Protein AF-0000000076778251 (afdb_homodimer)

Secondary structure (DSSP, 8-state):
---HHHHHHHHH--SS---HHHHHHHHHHHHHHHHTSEEEEEE-SSSEEEEEEETTTTEEEEEEEE--TT--EEEEEEEE-GGGTTT--GGGGSS-EEEEGGGHHHHHHHHHHHHHHH-/---HHHHHHHHH--SS---HHHHHHHHHHHHHHHHTSEEEEEE-SSSEEEEEEETTTTEEEEEEEE--TT--EEEEEEEE-GGGTTT--GGGGSS-EEEEGGGHHHHHHHHHHHHHHH-

Foldseek 3Di:
DQDPVLLVVLVVDPDDPQDPVSVVSNVQVVVCVVLVWHWDWDQDPQGIKIWIARPPQRWTKMWDWHDDPVAIKTWIATDDRGNCVVVDDPVSPDGTDIDHPVCVVVVSVVVSVSVVVVD/DQDPVLLVVLVVDPDDPQDPVSVVSNVQVVVCVVLVWHWDWDQDPQGIKIWIARPPQRWTKMWDWHDDPVAIKTWIATDDRGNCVVVDDPVSPDGGDIDHPVCVVVVSVVVSVSVVVVD

InterPro domains:
  IPR056708 Domain of unknown function DUF7806 [PF25091] (23-116)

Nearest PDB structures (foldseek):
  5xna-assembly1_B  TM=7.930E-01  e=1.674E+00  Ramazzottius varieornatus
  3akn-assembly1_A  TM=7.343E-01  e=1.322E+00  Rattus norvegicus
  1icn-assembly1_A  TM=7.443E-01  e=3.023E+00  Rattus norvegicus
  6b7l-assembly1_A  TM=6.418E-01  e=2.532E+00  Aeromonas veronii Hm21
  1dc9-assembly1_A  TM=3.315E-01  e=1.044E+00  Rattus norvegicus

Organism: Aegilops tauschii subsp. strangulata (NCBI:txid200361)

Radius of gyration: 18.26 Å; Cα contacts (8 Å, |Δi|>4): 420; chains: 2; bounding box: 38×49×48 Å

Sequence (238 aa):
FCSRTAVEEVFAAQGSGTDENSRSCVYHMLLESLVGMKFSLKDETEGLSLSIHHEATGYDFSLTWLEQPDGGEWAYKYSSLGTLEEMALKWMKVQDIRFSMDMFPMFFERISSLIKRGRFCSRTAVEEVFAAQGSGTDENSRSCVYHMLLESLVGMKFSLKDETEGLSLSIHHEATGYDFSLTWLEQPDGGEWAYKYSSLGTLEEMALKWMKVQDIRFSMDMFPMFFERISSLIKRGR

Structure (mmCIF, N/CA/C/O backbone):
data_AF-0000000076778251-model_v1
#
loop_
_entity.id
_entity.type
_entity.pdbx_description
1 polymer 'DUF7806 domain-containing protein'
#
loop_
_atom_site.group_PDB
_atom_site.id
_atom_site.type_symbol
_atom_site.label_atom_id
_atom_site.label_alt_id
_atom_site.label_comp_id
_atom_site.label_asym_id
_atom_site.label_entity_id
_atom_site.label_seq_id
_atom_site.pdbx_PDB_ins_code
_atom_site.Cartn_x
_atom_site.Cartn_y
_atom_site.Cartn_z
_atom_site.occupancy
_atom_site.B_iso_or_equiv
_atom_site.auth_seq_id
_atom_site.auth_comp_id
_atom_site.auth_asym_id
_atom_site.auth_atom_id
_atom_site.pdbx_PDB_model_num
ATOM 1 N N . PHE A 1 1 ? 4.355 -4.641 16.906 1 60.94 1 PHE A N 1
ATOM 2 C CA . PHE A 1 1 ? 4.922 -4.277 15.609 1 60.94 1 PHE A CA 1
ATOM 3 C C . PHE A 1 1 ? 4.902 -5.469 14.664 1 60.94 1 PHE A C 1
ATOM 5 O O . PHE A 1 1 ? 5.082 -6.613 15.086 1 60.94 1 PHE A O 1
ATOM 12 N N . CYS A 1 2 ? 4.383 -5.152 13.469 1 85.38 2 CYS A N 1
ATOM 13 C CA . CYS A 1 2 ? 4.391 -6.211 12.469 1 85.38 2 CYS A CA 1
ATOM 14 C C . CYS A 1 2 ? 5.781 -6.391 11.875 1 85.38 2 CYS A C 1
ATOM 16 O O . CYS A 1 2 ? 6.371 -5.434 11.367 1 85.38 2 CYS A O 1
ATOM 18 N N . SER A 1 3 ? 6.406 -7.512 12.25 1 87.25 3 SER A N 1
ATOM 19 C CA . SER A 1 3 ? 7.711 -7.797 11.664 1 87.25 3 SER A CA 1
ATOM 20 C C . SER A 1 3 ? 7.582 -8.656 10.406 1 87.25 3 SER A C 1
ATOM 22 O O . SER A 1 3 ? 6.602 -9.383 10.25 1 87.25 3 SER A O 1
ATOM 24 N N . ARG A 1 4 ? 8.57 -8.562 9.602 1 87.19 4 ARG A N 1
ATOM 25 C CA . ARG A 1 4 ? 8.617 -9.359 8.383 1 87.19 4 ARG A CA 1
ATOM 26 C C . ARG A 1 4 ? 8.523 -10.844 8.695 1 87.19 4 ARG A C 1
ATOM 28 O O . ARG A 1 4 ? 7.77 -11.578 8.047 1 87.19 4 ARG A O 1
ATOM 35 N N . THR A 1 5 ? 9.281 -11.227 9.711 1 86.31 5 THR A N 1
ATOM 36 C CA . THR A 1 5 ? 9.289 -12.633 10.094 1 86.31 5 THR A CA 1
ATOM 37 C C . THR A 1 5 ? 7.902 -13.086 10.539 1 86.31 5 THR A C 1
ATOM 39 O O . THR A 1 5 ? 7.445 -14.164 10.156 1 86.31 5 THR A O 1
ATOM 42 N N . ALA A 1 6 ? 7.266 -12.289 11.266 1 84.12 6 ALA A N 1
ATOM 43 C CA . ALA A 1 6 ? 5.922 -12.617 11.75 1 84.12 6 ALA A CA 1
ATOM 44 C C . ALA A 1 6 ? 4.945 -12.758 10.586 1 84.12 6 ALA A C 1
ATOM 46 O O . ALA A 1 6 ? 4.098 -13.656 10.578 1 84.12 6 ALA A O 1
ATOM 47 N N . VAL A 1 7 ? 5.07 -11.93 9.633 1 87.94 7 VAL A N 1
ATOM 48 C CA . VAL A 1 7 ? 4.164 -11.945 8.492 1 87.94 7 VAL A CA 1
ATOM 49 C C . VAL A 1 7 ? 4.43 -13.18 7.633 1 87.94 7 VAL A C 1
ATOM 51 O O . VAL A 1 7 ? 3.494 -13.836 7.168 1 87.94 7 VAL A O 1
ATOM 54 N N . GLU A 1 8 ? 5.715 -13.5 7.48 1 86.94 8 GLU A N 1
ATOM 55 C CA . GLU A 1 8 ? 6.051 -14.719 6.738 1 86.94 8 GLU A CA 1
ATOM 56 C C . GLU A 1 8 ? 5.477 -15.953 7.422 1 86.94 8 GLU A C 1
ATOM 58 O O . GLU A 1 8 ? 5.008 -16.875 6.754 1 86.94 8 GLU A O 1
ATOM 63 N N . GLU A 1 9 ? 5.457 -15.867 8.711 1 84.12 9 GLU A N 1
ATOM 64 C CA . GLU A 1 9 ? 4.891 -16.969 9.477 1 84.12 9 GLU A CA 1
ATOM 65 C C . GLU A 1 9 ? 3.377 -17.062 9.289 1 84.12 9 GLU A C 1
ATOM 67 O O . GLU A 1 9 ? 2.809 -18.156 9.281 1 84.12 9 GLU A O 1
ATOM 72 N N . VAL A 1 10 ? 2.766 -15.891 9.188 1 84.75 10 VAL A N 1
ATOM 73 C CA . VAL A 1 10 ? 1.325 -15.867 8.961 1 84.75 10 VAL A CA 1
ATOM 74 C C . VAL A 1 10 ? 1.004 -16.531 7.625 1 84.75 10 VAL A C 1
ATOM 76 O O . VAL A 1 10 ? 0.063 -17.328 7.531 1 84.75 10 VAL A O 1
ATOM 79 N N . PHE A 1 11 ? 1.781 -16.25 6.656 1 85.88 11 PHE A N 1
ATOM 80 C CA . PHE A 1 11 ? 1.554 -16.828 5.332 1 85.88 11 PHE A CA 1
ATOM 81 C C . PHE A 1 11 ? 1.86 -18.312 5.328 1 85.88 11 PHE A C 1
ATOM 83 O O . PHE A 1 11 ? 1.239 -19.078 4.586 1 85.88 11 PHE A O 1
ATOM 90 N N . ALA A 1 12 ? 2.805 -18.703 6.109 1 77.56 12 ALA A N 1
ATOM 91 C CA . ALA A 1 12 ? 3.223 -20.094 6.16 1 77.56 12 ALA A CA 1
ATOM 92 C C . ALA A 1 12 ? 2.244 -20.938 6.98 1 77.56 12 ALA A C 1
ATOM 94 O O . ALA A 1 12 ? 2.207 -22.156 6.855 1 77.56 12 ALA A O 1
ATOM 95 N N . ALA A 1 13 ? 1.55 -20.188 7.828 1 75.38 13 ALA A N 1
ATOM 96 C CA . ALA A 1 13 ? 0.654 -20.922 8.719 1 75.38 13 ALA A CA 1
ATOM 97 C C . ALA A 1 13 ? -0.515 -21.531 7.945 1 75.38 13 ALA A C 1
ATOM 99 O O . ALA A 1 13 ? -1.123 -20.859 7.105 1 75.38 13 ALA A O 1
ATOM 100 N N . GLN A 1 14 ? -0.559 -22.844 7.805 1 63.56 14 GLN A N 1
ATOM 101 C CA . GLN A 1 14 ? -1.614 -23.594 7.137 1 63.56 14 GLN A CA 1
ATOM 102 C C . GLN A 1 14 ? -2.834 -23.75 8.039 1 63.56 14 GLN A C 1
ATOM 104 O O . GLN A 1 14 ? -2.703 -24.078 9.219 1 63.56 14 GLN A O 1
ATOM 109 N N . GLY A 1 15 ? -3.971 -23.516 7.461 1 58.22 15 GLY A N 1
ATOM 110 C CA . GLY A 1 15 ? -5.18 -24.016 8.102 1 58.22 15 GLY A CA 1
ATOM 111 C C . GLY A 1 15 ? -5.727 -23.047 9.148 1 58.22 15 GLY A C 1
ATOM 112 O O . GLY A 1 15 ? -6.809 -23.281 9.695 1 58.22 15 GLY A O 1
ATOM 113 N N . SER A 1 16 ? -4.918 -22.203 9.727 1 57.38 16 SER A N 1
ATOM 114 C CA . SER A 1 16 ? -5.531 -21.453 10.82 1 57.38 16 SER A CA 1
ATOM 115 C C . SER A 1 16 ? -6 -20.078 10.359 1 57.38 16 SER A C 1
ATOM 117 O O . SER A 1 16 ? -5.336 -19.438 9.547 1 57.38 16 SER A O 1
ATOM 119 N N . GLY A 1 17 ? -7.312 -20.047 9.914 1 63.47 17 GLY A N 1
ATOM 120 C CA . GLY A 1 17 ? -7.902 -18.734 9.648 1 63.47 17 GLY A CA 1
ATOM 121 C C . GLY A 1 17 ? -7.066 -17.594 10.164 1 63.47 17 GLY A C 1
ATOM 122 O O . GLY A 1 17 ? -6.406 -17.703 11.203 1 63.47 17 GLY A O 1
ATOM 123 N N . THR A 1 18 ? -6.691 -16.672 9.32 1 75.06 18 THR A N 1
ATOM 124 C CA . THR A 1 18 ? -5.922 -15.5 9.719 1 75.06 18 THR A CA 1
ATOM 125 C C . THR A 1 18 ? -6.742 -14.609 10.648 1 75.06 18 THR A C 1
ATOM 127 O O . THR A 1 18 ? -7.863 -14.219 10.312 1 75.06 18 THR A O 1
ATOM 130 N N . ASP A 1 19 ? -6.281 -14.547 11.852 1 82.81 19 ASP A N 1
ATOM 131 C CA . ASP A 1 19 ? -6.984 -13.641 12.766 1 82.81 19 ASP A CA 1
ATOM 132 C C . ASP A 1 19 ? -6.789 -12.188 12.352 1 82.81 19 ASP A C 1
ATOM 134 O O . ASP A 1 19 ? -5.992 -11.891 11.461 1 82.81 19 ASP A O 1
ATOM 138 N N . GLU A 1 20 ? -7.559 -11.383 12.922 1 83.19 20 GLU A N 1
ATOM 139 C CA . GLU A 1 20 ? -7.594 -9.977 12.547 1 83.19 20 GLU A CA 1
ATOM 140 C C . GLU A 1 20 ? -6.234 -9.312 12.75 1 83.19 20 GLU A C 1
ATOM 142 O O . GLU A 1 20 ? -5.844 -8.438 11.977 1 83.19 20 GLU A O 1
ATOM 147 N N . ASN A 1 21 ? -5.602 -9.75 13.828 1 85.5 21 ASN A N 1
ATOM 148 C CA . ASN A 1 21 ? -4.281 -9.188 14.094 1 85.5 21 ASN A CA 1
ATOM 149 C C . ASN A 1 21 ? -3.285 -9.555 13 1 85.5 21 ASN A C 1
ATOM 151 O O . ASN A 1 21 ? -2.514 -8.703 12.547 1 85.5 21 ASN A O 1
ATOM 155 N N . SER A 1 22 ? -3.375 -10.766 12.625 1 88.5 22 SER A N 1
ATOM 156 C CA . SER A 1 22 ? -2.486 -11.219 11.555 1 88.5 22 SER A CA 1
ATOM 157 C C . SER A 1 22 ? -2.797 -10.516 10.242 1 88.5 22 SER A C 1
ATOM 159 O O . SER A 1 22 ? -1.884 -10.109 9.516 1 88.5 22 SER A O 1
ATOM 161 N N . ARG A 1 23 ? -4.055 -10.359 9.992 1 89.12 23 ARG A N 1
ATOM 162 C CA . ARG A 1 23 ? -4.465 -9.648 8.789 1 89.12 23 ARG A CA 1
ATOM 163 C C . ARG A 1 23 ? -3.947 -8.219 8.789 1 89.12 23 ARG A C 1
ATOM 165 O O . ARG A 1 23 ? -3.408 -7.742 7.793 1 89.12 23 ARG A O 1
ATOM 172 N N . SER A 1 24 ? -4.098 -7.566 9.938 1 91.75 24 SER A N 1
ATOM 173 C CA . SER A 1 24 ? -3.611 -6.199 10.07 1 91.75 24 SER A CA 1
ATOM 174 C C . SER A 1 24 ? -2.111 -6.117 9.812 1 91.75 24 SER A C 1
ATOM 176 O O . SER A 1 24 ? -1.646 -5.219 9.109 1 91.75 24 SER A O 1
ATOM 178 N N . CYS A 1 25 ? -1.4 -7.078 10.266 1 92.94 25 CYS A N 1
ATOM 179 C CA . CYS A 1 25 ? 0.05 -7.105 10.117 1 92.94 25 CYS A CA 1
ATOM 180 C C . CYS A 1 25 ? 0.44 -7.316 8.656 1 92.94 25 CYS A C 1
ATOM 182 O O . CYS A 1 25 ? 1.385 -6.699 8.164 1 92.94 25 CYS A O 1
ATOM 184 N N . VAL A 1 26 ? -0.287 -8.164 8.031 1 93 26 VAL A N 1
ATOM 185 C CA . VAL A 1 26 ? 0.002 -8.445 6.633 1 93 26 VAL A CA 1
ATOM 186 C C . VAL A 1 26 ? -0.193 -7.184 5.797 1 93 26 VAL A C 1
ATOM 188 O O . VAL A 1 26 ? 0.712 -6.766 5.074 1 93 26 VAL A O 1
ATOM 191 N N . TYR A 1 27 ? -1.35 -6.59 5.945 1 94.81 27 TYR A N 1
ATOM 192 C CA . TYR A 1 27 ? -1.626 -5.391 5.16 1 94.81 27 TYR A CA 1
ATOM 193 C C . TYR A 1 27 ? -0.659 -4.27 5.52 1 94.81 27 TYR A C 1
ATOM 195 O O . TYR A 1 27 ? -0.234 -3.508 4.648 1 94.81 27 TYR A O 1
ATOM 203 N N . HIS A 1 28 ? -0.329 -4.152 6.77 1 95.75 28 HIS A N 1
ATOM 204 C CA . HIS A 1 28 ? 0.631 -3.156 7.234 1 95.75 28 HIS A CA 1
ATOM 205 C C . HIS A 1 28 ? 1.982 -3.334 6.551 1 95.75 28 HIS A C 1
ATOM 207 O O . HIS A 1 28 ? 2.537 -2.377 6.004 1 95.75 28 HIS A O 1
ATOM 213 N N . MET A 1 29 ? 2.434 -4.543 6.574 1 94.5 29 MET A N 1
ATOM 214 C CA . MET A 1 29 ? 3.746 -4.824 6 1 94.5 29 MET A CA 1
ATOM 215 C C . MET A 1 29 ? 3.744 -4.582 4.492 1 94.5 29 MET A C 1
ATOM 217 O O . MET A 1 29 ? 4.703 -4.035 3.945 1 94.5 29 MET A O 1
ATOM 221 N N . LEU A 1 30 ? 2.676 -5.039 3.814 1 95 30 LEU A N 1
ATOM 222 C CA . LEU A 1 30 ? 2.604 -4.844 2.371 1 95 30 LEU A CA 1
ATOM 223 C C . LEU A 1 30 ? 2.57 -3.357 2.025 1 95 30 LEU A C 1
ATOM 225 O O . LEU A 1 30 ? 3.24 -2.92 1.087 1 95 30 LEU A O 1
ATOM 229 N N . LEU A 1 31 ? 1.83 -2.582 2.785 1 96.5 31 LEU A N 1
ATOM 230 C CA . LEU A 1 31 ? 1.76 -1.136 2.613 1 96.5 31 LEU A CA 1
ATOM 231 C C . LEU A 1 31 ? 3.143 -0.505 2.738 1 96.5 31 LEU A C 1
ATOM 233 O O . LEU A 1 31 ? 3.562 0.257 1.866 1 96.5 31 LEU A O 1
ATOM 237 N N . GLU A 1 32 ? 3.889 -0.856 3.76 1 96 32 GLU A N 1
ATOM 238 C CA . GLU A 1 32 ? 5.219 -0.296 3.988 1 96 32 GLU A CA 1
ATOM 239 C C . GLU A 1 32 ? 6.191 -0.723 2.895 1 96 32 GLU A C 1
ATOM 241 O O . GLU A 1 32 ? 7.059 0.055 2.488 1 96 32 GLU A O 1
ATOM 246 N N . SER A 1 33 ? 6.02 -1.933 2.449 1 94.38 33 SER A N 1
ATOM 247 C CA . SER A 1 33 ? 6.879 -2.43 1.379 1 94.38 33 SER A CA 1
ATOM 248 C C . SER A 1 33 ? 6.66 -1.65 0.087 1 94.38 33 SER A C 1
ATOM 250 O O . SER A 1 33 ? 7.613 -1.349 -0.632 1 94.38 33 SER A O 1
ATOM 252 N N . LEU A 1 34 ? 5.469 -1.318 -0.194 1 94.69 34 LEU A N 1
ATOM 253 C CA . LEU A 1 34 ? 5.117 -0.642 -1.437 1 94.69 34 LEU A CA 1
ATOM 254 C C . LEU A 1 34 ? 5.547 0.821 -1.401 1 94.69 34 LEU A C 1
ATOM 256 O O . LEU A 1 34 ? 6.086 1.338 -2.383 1 94.69 34 LEU A O 1
ATOM 260 N N . VAL A 1 35 ? 5.336 1.479 -0.295 1 94.44 35 VAL A N 1
ATOM 261 C CA . VAL A 1 35 ? 5.59 2.912 -0.204 1 94.44 35 VAL A CA 1
ATOM 262 C C . VAL A 1 35 ? 7.055 3.152 0.152 1 94.44 35 VAL A C 1
ATOM 264 O O . VAL A 1 35 ? 7.621 4.199 -0.183 1 94.44 35 VAL A O 1
ATOM 267 N N . GLY A 1 36 ? 7.625 2.215 0.829 1 94.12 36 GLY A N 1
ATOM 268 C CA . GLY A 1 36 ? 9.016 2.352 1.237 1 94.12 36 GLY A CA 1
ATOM 269 C C . GLY A 1 36 ? 9.188 3.217 2.471 1 94.12 36 GLY A C 1
ATOM 270 O O . GLY A 1 36 ? 10.242 3.83 2.66 1 94.12 36 GLY A O 1
ATOM 271 N N . MET A 1 37 ? 8.141 3.369 3.213 1 96.12 37 MET A N 1
ATOM 272 C CA . MET A 1 37 ? 8.172 4.16 4.441 1 96.12 37 MET A CA 1
ATOM 273 C C . MET A 1 37 ? 7.484 3.42 5.582 1 96.12 37 MET A C 1
ATOM 275 O O . MET A 1 37 ? 6.668 2.529 5.348 1 96.12 37 MET A O 1
ATOM 279 N N . LYS A 1 38 ? 7.809 3.816 6.738 1 96.38 38 LYS A N 1
ATOM 280 C CA . LYS A 1 38 ? 7.18 3.246 7.926 1 96.38 38 LYS A CA 1
ATOM 281 C C . LYS A 1 38 ? 5.891 3.979 8.273 1 96.38 38 LYS A C 1
ATOM 283 O O . LYS A 1 38 ? 5.828 5.207 8.203 1 96.38 38 LYS A O 1
ATOM 288 N N . PHE A 1 39 ? 4.859 3.182 8.633 1 96.12 39 PHE A N 1
ATOM 289 C CA . PHE A 1 39 ? 3.551 3.711 9 1 96.12 39 PHE A CA 1
ATOM 290 C C . PHE A 1 39 ? 3.203 3.342 10.438 1 96.12 39 PHE A C 1
ATOM 292 O O . PHE A 1 39 ? 3.48 2.227 10.883 1 96.12 39 PHE A O 1
ATOM 299 N N . SER A 1 40 ? 2.582 4.238 11.102 1 93.75 40 SER A N 1
ATOM 300 C CA . SER A 1 40 ? 2.016 3.953 12.414 1 93.75 40 SER A CA 1
ATOM 301 C C . SER A 1 40 ? 0.73 4.738 12.648 1 93.75 40 SER A C 1
ATOM 303 O O . SER A 1 40 ? 0.632 5.906 12.266 1 93.75 40 SER A O 1
ATOM 305 N N . LEU A 1 41 ? -0.23 4.031 13.164 1 92.19 41 LEU A N 1
ATOM 306 C CA . LEU A 1 41 ? -1.46 4.703 13.562 1 92.19 41 LEU A CA 1
ATOM 307 C C . LEU A 1 41 ? -1.331 5.27 14.977 1 92.19 41 LEU A C 1
ATOM 309 O O . LEU A 1 41 ? -0.894 4.566 15.891 1 92.19 41 LEU A O 1
ATOM 313 N N . LYS A 1 42 ? -1.659 6.461 15.109 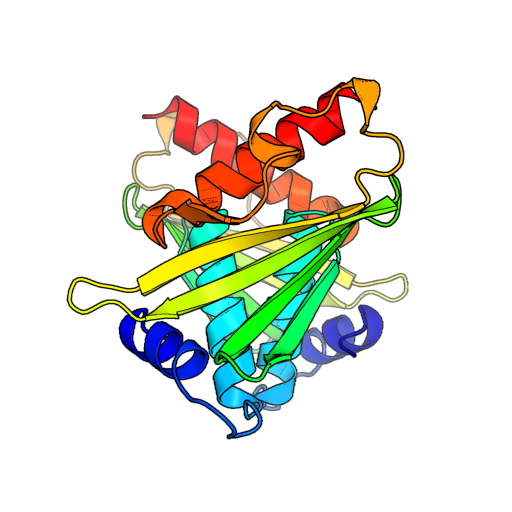1 88.12 42 LYS A N 1
ATOM 314 C CA . LYS A 1 42 ? -1.578 7.125 16.406 1 88.12 42 LYS A CA 1
ATOM 315 C C . LYS A 1 42 ? -2.926 7.723 16.812 1 88.12 42 LYS A C 1
ATOM 317 O O . LYS A 1 42 ? -3.611 8.328 15.984 1 88.12 42 LYS A O 1
ATOM 322 N N . ASP A 1 43 ? -3.178 7.441 18.062 1 79.25 43 ASP A N 1
ATOM 323 C CA . ASP A 1 43 ? -4.371 8.086 18.609 1 79.25 43 ASP A CA 1
ATOM 324 C C . ASP A 1 43 ? -4.07 9.508 19.062 1 79.25 43 ASP A C 1
ATOM 326 O O . ASP A 1 43 ? -3.279 9.719 19.984 1 79.25 43 ASP A O 1
ATOM 330 N N . GLU A 1 44 ? -4.66 10.438 18.344 1 75.5 44 GLU A N 1
ATOM 331 C CA . GLU A 1 44 ? -4.461 11.836 18.719 1 75.5 44 GLU A CA 1
ATOM 332 C C . GLU A 1 44 ? -5.762 12.461 19.219 1 75.5 44 GLU A C 1
ATOM 334 O O . GLU A 1 44 ? -6.816 11.828 19.188 1 75.5 44 GLU A O 1
ATOM 339 N N . THR A 1 45 ? -5.582 13.609 19.766 1 68.12 45 THR A N 1
ATOM 340 C CA . THR A 1 45 ? -6.734 14.328 20.297 1 68.12 45 THR A CA 1
ATOM 341 C C . THR A 1 45 ? -7.77 14.578 19.203 1 68.12 45 THR A C 1
ATOM 343 O O . THR A 1 45 ? -8.969 14.461 19.438 1 68.12 45 THR A O 1
ATOM 346 N N . GLU A 1 46 ? -7.312 14.914 18.031 1 67.69 46 GLU A N 1
ATOM 347 C CA . GLU A 1 46 ? -8.188 15.281 16.922 1 67.69 46 GLU A CA 1
ATOM 348 C C . GLU A 1 46 ? -8.719 14.047 16.203 1 67.69 46 GLU A C 1
ATOM 350 O O . GLU A 1 46 ? -9.688 14.141 15.445 1 67.69 46 GLU A O 1
ATOM 355 N N . GLY A 1 47 ? -8.188 12.93 16.547 1 73.88 47 GLY A N 1
ATOM 356 C CA . GLY A 1 47 ? -8.562 11.695 15.875 1 73.88 47 GLY A CA 1
ATOM 357 C C . GLY A 1 47 ? -7.383 10.805 15.555 1 73.88 47 GLY A C 1
ATOM 358 O O . GLY A 1 47 ? -6.293 10.984 16.109 1 73.88 47 GLY A O 1
ATOM 359 N N . LEU A 1 48 ? -7.66 9.812 14.812 1 81.62 48 LEU A N 1
ATOM 360 C CA . LEU A 1 48 ? -6.621 8.867 14.406 1 81.62 48 LEU A CA 1
ATOM 361 C C . LEU A 1 48 ? -5.742 9.469 13.32 1 81.62 48 LEU A C 1
ATOM 363 O O . LEU A 1 48 ? -6.246 10.102 12.383 1 81.62 48 LEU A O 1
ATOM 367 N N . SER A 1 49 ? -4.531 9.43 13.562 1 91 49 SER A N 1
ATOM 368 C CA . SER A 1 49 ? -3.566 9.969 12.609 1 91 49 SER A CA 1
ATOM 369 C C . SER A 1 49 ? -2.58 8.906 12.156 1 91 49 SER A C 1
ATOM 371 O O . SER A 1 49 ? -2.402 7.887 12.828 1 91 49 SER A O 1
ATOM 373 N N . LEU A 1 50 ? -2.055 9.164 11 1 95.19 50 LEU A N 1
ATOM 374 C CA . LEU A 1 50 ? -0.962 8.352 10.484 1 95.19 50 LEU A CA 1
ATOM 375 C C . LEU A 1 50 ? 0.38 9.047 10.688 1 95.19 50 LEU A C 1
ATOM 377 O O . LEU A 1 50 ? 0.545 10.211 10.312 1 95.19 50 LEU A O 1
ATOM 381 N N . SER A 1 51 ? 1.271 8.414 11.336 1 96.19 51 SER A N 1
ATOM 382 C CA . SER A 1 51 ? 2.666 8.836 11.406 1 96.19 51 SER A CA 1
ATOM 383 C C . SER A 1 51 ? 3.52 8.102 10.383 1 96.19 51 SER A C 1
ATOM 385 O O . SER A 1 51 ? 3.549 6.867 10.367 1 96.19 51 SER A O 1
ATOM 387 N N . ILE A 1 52 ? 4.191 8.812 9.531 1 97.5 52 ILE A N 1
ATOM 388 C CA . ILE A 1 52 ? 4.93 8.211 8.422 1 97.5 52 ILE A CA 1
ATOM 389 C C . ILE A 1 52 ? 6.383 8.688 8.461 1 97.5 52 ILE A C 1
ATOM 391 O O . ILE A 1 52 ? 6.652 9.867 8.672 1 97.5 52 ILE A O 1
ATOM 395 N N . HIS A 1 53 ? 7.289 7.684 8.281 1 98.06 53 HIS A N 1
ATOM 396 C CA . HIS A 1 53 ? 8.711 7.973 8.398 1 98.06 53 HIS A CA 1
ATOM 397 C C . HIS A 1 53 ? 9.516 7.277 7.305 1 98.06 53 HIS A C 1
ATOM 399 O O . HIS A 1 53 ? 9.336 6.082 7.066 1 98.06 53 HIS A O 1
ATOM 405 N N . HIS A 1 54 ? 10.242 8.031 6.656 1 97.62 54 HIS A N 1
ATOM 406 C CA . HIS A 1 54 ? 11.211 7.469 5.719 1 97.62 54 HIS A CA 1
ATOM 407 C C . HIS A 1 54 ? 12.602 7.391 6.344 1 97.62 54 HIS A C 1
ATOM 409 O O . HIS A 1 54 ? 13.336 8.383 6.363 1 97.62 54 HIS A O 1
ATOM 415 N N . GLU A 1 55 ? 13.062 6.25 6.645 1 96.5 55 GLU A N 1
ATOM 416 C CA . GLU A 1 55 ? 14.266 6.039 7.445 1 96.5 55 GLU A CA 1
ATOM 417 C C . GLU A 1 55 ? 15.508 6.543 6.715 1 96.5 55 GLU A C 1
ATOM 419 O O . GLU A 1 55 ? 16.391 7.164 7.32 1 96.5 55 GLU A O 1
ATOM 424 N N . ALA A 1 56 ? 15.633 6.371 5.418 1 95.06 56 ALA A N 1
ATOM 425 C CA . ALA A 1 56 ? 16.859 6.66 4.664 1 95.06 56 ALA A CA 1
ATOM 426 C C . ALA A 1 56 ? 17.109 8.164 4.594 1 95.06 56 ALA A C 1
ATOM 428 O O . ALA A 1 56 ? 18.25 8.609 4.695 1 95.06 56 ALA A O 1
ATOM 429 N N . THR A 1 57 ? 16.125 8.961 4.5 1 96.12 57 THR A N 1
ATOM 430 C 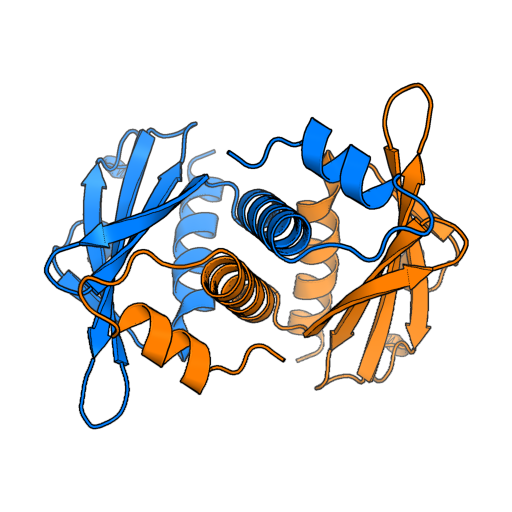CA . THR A 1 57 ? 16.312 10.391 4.32 1 96.12 57 THR A CA 1
ATOM 431 C C . THR A 1 57 ? 16.047 11.141 5.625 1 96.12 57 THR A C 1
ATOM 433 O O . THR A 1 57 ? 16.453 12.297 5.773 1 96.12 57 THR A O 1
ATOM 436 N N . GLY A 1 58 ? 15.328 10.477 6.508 1 97.25 58 GLY A N 1
ATOM 437 C CA . GLY A 1 58 ? 14.93 11.156 7.73 1 97.25 58 GLY A CA 1
ATOM 438 C C . GLY A 1 58 ? 13.641 11.945 7.582 1 97.25 58 GLY A C 1
ATOM 439 O O . GLY A 1 58 ? 13.219 12.641 8.508 1 97.25 58 GLY A O 1
ATOM 440 N N . TYR A 1 59 ? 13.008 11.914 6.41 1 97.31 59 TYR A N 1
ATOM 441 C CA . TYR A 1 59 ? 11.719 12.57 6.18 1 97.31 59 TYR A CA 1
ATOM 442 C C . TYR A 1 59 ? 10.648 12.008 7.102 1 97.31 59 TYR A C 1
ATOM 444 O O . TYR A 1 59 ? 10.492 10.789 7.207 1 97.31 59 TYR A O 1
ATOM 452 N N . ASP A 1 60 ? 9.922 12.898 7.77 1 98 60 ASP A N 1
ATOM 453 C CA . ASP A 1 60 ? 8.961 12.539 8.805 1 98 60 ASP A CA 1
ATOM 454 C C . ASP A 1 60 ? 7.738 13.453 8.75 1 98 60 ASP A C 1
ATOM 456 O O . ASP A 1 60 ? 7.871 14.68 8.797 1 98 60 ASP A O 1
ATOM 460 N N . PHE A 1 61 ? 6.547 12.859 8.727 1 96.62 61 PHE A N 1
ATOM 461 C CA . PHE A 1 61 ? 5.336 13.664 8.68 1 96.62 61 PHE A CA 1
ATOM 462 C C . PHE A 1 61 ? 4.133 12.875 9.18 1 96.62 61 PHE A C 1
ATOM 464 O O . PHE A 1 61 ? 4.23 11.672 9.422 1 96.62 61 PHE A O 1
ATOM 471 N N . SER A 1 62 ? 3.039 13.586 9.367 1 95.44 62 SER A N 1
ATOM 472 C CA . SER A 1 62 ? 1.788 12.977 9.805 1 95.44 62 SER A CA 1
ATOM 473 C C . SER A 1 62 ? 0.63 13.375 8.898 1 95.44 62 SER A C 1
ATOM 475 O O . SER A 1 62 ? 0.667 14.438 8.266 1 95.44 62 SER A O 1
ATOM 477 N N . LEU A 1 63 ? -0.269 12.492 8.773 1 94.81 63 LEU A N 1
ATOM 478 C CA . LEU A 1 63 ? -1.558 12.742 8.141 1 94.81 63 LEU A CA 1
ATOM 479 C C . LEU A 1 63 ? -2.701 12.531 9.125 1 94.81 63 LEU A C 1
ATOM 481 O O . LEU A 1 63 ? -2.877 11.43 9.656 1 94.81 63 LEU A O 1
ATOM 485 N N . THR A 1 64 ? -3.426 13.547 9.359 1 92 64 THR A N 1
ATOM 486 C CA . THR A 1 64 ? -4.57 13.484 10.266 1 92 64 THR A CA 1
ATOM 487 C C . THR A 1 64 ? -5.879 13.625 9.484 1 92 64 THR A C 1
ATOM 489 O O . THR A 1 64 ? -5.984 14.453 8.578 1 92 64 THR A O 1
ATOM 492 N N . TRP A 1 65 ? -6.805 12.719 9.875 1 89.88 65 TRP A N 1
ATOM 493 C CA . TRP A 1 65 ? -8.094 12.773 9.188 1 89.88 65 TRP A CA 1
ATOM 494 C C . TRP A 1 65 ? -9.016 13.789 9.836 1 89.88 65 TRP A C 1
ATOM 496 O O . TRP A 1 65 ? -9.297 13.711 11.039 1 89.88 65 TRP A O 1
ATOM 506 N N . LEU A 1 66 ? -9.367 14.742 9.055 1 88.81 66 LEU A N 1
ATOM 507 C CA . LEU A 1 66 ? -10.312 15.758 9.516 1 88.81 66 LEU A CA 1
ATOM 508 C C . LEU A 1 66 ? -11.711 15.5 8.953 1 88.81 66 LEU A C 1
ATOM 510 O O . LEU A 1 66 ? -11.914 15.57 7.738 1 88.81 66 LEU A O 1
ATOM 514 N N . GLU A 1 67 ? -12.562 15.211 9.836 1 83.44 67 GLU A N 1
ATOM 515 C CA . GLU A 1 67 ? -13.938 14.961 9.406 1 83.44 67 GLU A CA 1
ATOM 516 C C . GLU A 1 67 ? -14.633 16.25 8.992 1 83.44 67 GLU A C 1
ATOM 518 O O . GLU A 1 67 ? -14.523 17.266 9.688 1 83.44 67 GLU A O 1
ATOM 523 N N . GLN A 1 68 ? -15.141 16.203 7.781 1 80.06 68 GLN A N 1
ATOM 524 C CA . GLN A 1 68 ? -15.961 17.312 7.293 1 80.06 68 GLN A CA 1
ATOM 525 C C . GLN A 1 68 ? -17.344 16.828 6.855 1 80.06 68 GLN A C 1
ATOM 527 O O . GLN A 1 68 ? -17.531 15.633 6.613 1 80.06 68 GLN A O 1
ATOM 532 N N . PRO A 1 69 ? -18.328 17.719 6.891 1 76.88 69 PRO A N 1
ATOM 533 C CA . PRO A 1 69 ? -19.688 17.328 6.473 1 76.88 69 PRO A CA 1
ATOM 534 C C . PRO A 1 69 ? -19.703 16.656 5.105 1 76.88 69 PRO A C 1
ATOM 536 O O . PRO A 1 69 ? -20.469 15.703 4.891 1 76.88 69 PRO A O 1
ATOM 539 N N . ASP A 1 70 ? -18.938 17.047 4.121 1 74.12 70 ASP A N 1
ATOM 540 C CA . ASP A 1 70 ? -18.953 16.531 2.758 1 74.12 70 ASP A CA 1
ATOM 541 C C . ASP A 1 70 ? -17.906 15.422 2.582 1 74.12 70 ASP A C 1
ATOM 543 O O . ASP A 1 70 ? -17.609 15.031 1.455 1 74.12 70 ASP A O 1
ATOM 547 N N . GLY A 1 71 ? -17.453 15.039 3.547 1 76.75 71 GLY A N 1
ATOM 548 C CA . GLY A 1 71 ? -16.406 14.031 3.484 1 76.75 71 GLY A CA 1
ATOM 549 C C . GLY A 1 71 ? -15.148 14.438 4.227 1 76.75 71 GLY A C 1
ATOM 550 O O . GLY A 1 71 ? -14.992 15.602 4.605 1 76.75 71 GLY A O 1
ATOM 551 N N . GLY A 1 72 ? -14.289 13.57 4.562 1 86.25 72 GLY A N 1
ATOM 552 C CA . GLY A 1 72 ? -13.102 13.875 5.332 1 86.25 72 GLY A CA 1
ATOM 553 C C . GLY A 1 72 ? -11.891 14.172 4.469 1 86.25 72 GLY A C 1
ATOM 554 O O . GLY A 1 72 ? -11.938 14.023 3.246 1 86.25 72 GLY A O 1
ATOM 555 N N . GLU A 1 73 ? -11.016 14.914 5.031 1 91.69 73 GLU A N 1
ATOM 556 C CA . GLU A 1 73 ? -9.758 15.258 4.375 1 91.69 73 GLU A CA 1
ATOM 557 C C . GLU A 1 73 ? -8.562 14.898 5.25 1 91.69 73 GLU A C 1
ATOM 559 O O . GLU A 1 73 ? -8.664 14.891 6.48 1 91.69 73 GLU A O 1
ATOM 564 N N . TRP A 1 74 ? -7.5 14.625 4.523 1 92.69 74 TRP A N 1
ATOM 565 C CA . TRP A 1 74 ? -6.215 14.477 5.195 1 92.69 74 TRP A CA 1
ATOM 566 C C . TRP A 1 74 ? -5.566 15.828 5.441 1 92.69 74 TRP A C 1
ATOM 568 O O . TRP A 1 74 ? -5.566 16.703 4.562 1 92.69 74 TRP A O 1
ATOM 578 N N . ALA A 1 75 ? -5.129 15.992 6.633 1 93.94 75 ALA A N 1
ATOM 579 C CA . ALA A 1 75 ? -4.277 17.141 6.941 1 93.94 75 ALA A CA 1
ATOM 580 C C . ALA A 1 75 ? -2.824 16.719 7.113 1 93.94 75 ALA A C 1
ATOM 582 O O . ALA A 1 75 ? -2.521 15.828 7.922 1 93.94 75 ALA A O 1
ATOM 583 N N . TYR A 1 76 ? -2.008 17.391 6.379 1 95.81 76 TYR A N 1
ATOM 584 C CA . TYR A 1 76 ? -0.586 17.062 6.348 1 95.81 76 TYR A CA 1
ATOM 585 C C . TYR A 1 76 ? 0.21 18.016 7.227 1 95.81 76 TYR A C 1
ATOM 587 O O . TYR A 1 76 ? 0.006 19.234 7.18 1 95.81 76 TYR A O 1
ATOM 595 N N . LYS A 1 77 ? 1.116 17.406 8.008 1 94.62 77 LYS A N 1
ATOM 596 C CA . LYS A 1 77 ? 2.074 18.172 8.812 1 94.62 77 LYS A CA 1
ATOM 597 C C . LYS A 1 77 ? 3.439 17.484 8.828 1 94.62 77 LYS A C 1
ATOM 599 O O . LYS A 1 77 ? 3.557 16.328 9.242 1 94.62 77 LYS A O 1
ATOM 604 N N . TYR A 1 78 ? 4.48 18.156 8.367 1 96.31 78 TYR A N 1
ATOM 605 C CA . TYR A 1 78 ? 5.801 17.531 8.391 1 96.31 78 TYR A CA 1
ATOM 606 C C . TYR A 1 78 ? 6.543 17.906 9.68 1 96.31 78 TYR A C 1
ATOM 608 O O . TYR A 1 78 ? 6.344 18.984 10.234 1 96.31 78 TYR A O 1
ATOM 616 N N . SER A 1 79 ? 7.309 17.047 10.164 1 95.94 79 SER A N 1
ATOM 617 C CA . SER A 1 79 ? 8.164 17.297 11.32 1 95.94 79 SER A CA 1
ATOM 618 C C . SER A 1 79 ? 9.617 17.484 10.906 1 95.94 79 SER A C 1
ATOM 620 O O . SER A 1 79 ? 10.367 18.219 11.555 1 95.94 79 SER A O 1
ATOM 622 N N . SER A 1 80 ? 10.055 16.734 9.859 1 97 80 SER A N 1
ATOM 623 C CA . SER A 1 80 ? 11.414 16.844 9.352 1 97 80 SER A CA 1
ATOM 624 C C . SER A 1 80 ? 11.477 16.5 7.867 1 97 80 SER A C 1
ATOM 626 O O . SER A 1 80 ? 10.82 15.555 7.414 1 97 80 SER A O 1
ATOM 628 N N . LEU A 1 81 ? 12.266 17.188 7.172 1 96.44 81 LEU A N 1
ATOM 629 C CA . LEU A 1 81 ? 12.5 16.875 5.766 1 96.44 81 LEU A CA 1
ATOM 630 C C . LEU A 1 81 ? 13.781 16.078 5.594 1 96.44 81 LEU A C 1
ATOM 632 O O . LEU A 1 81 ? 14.023 15.5 4.531 1 96.44 81 LEU A O 1
ATOM 636 N N . GLY A 1 82 ? 14.5 16.031 6.617 1 95.88 82 GLY A N 1
ATOM 637 C CA . GLY A 1 82 ? 15.766 15.312 6.555 1 95.88 82 GLY A CA 1
ATOM 638 C C . GLY A 1 82 ? 16.672 15.789 5.434 1 95.88 82 GLY A C 1
ATOM 639 O O . GLY A 1 82 ? 16.922 16.984 5.297 1 95.88 82 GLY A O 1
ATOM 640 N N . THR A 1 83 ? 17.141 14.82 4.68 1 95.31 83 THR A N 1
ATOM 641 C CA . THR A 1 83 ? 18.062 15.133 3.594 1 95.31 83 THR A CA 1
ATOM 642 C C . THR A 1 83 ? 17.312 15.633 2.367 1 95.31 83 THR A C 1
ATOM 644 O O . THR A 1 83 ? 17.922 16.047 1.378 1 95.31 83 THR A O 1
ATOM 647 N N . LEU A 1 84 ? 15.992 15.734 2.414 1 95.06 84 LEU A N 1
ATOM 648 C CA . LEU A 1 84 ? 15.203 16.203 1.277 1 95.06 84 LEU A CA 1
ATOM 649 C C . LEU A 1 84 ? 15.023 17.703 1.322 1 95.06 84 LEU A C 1
ATOM 651 O O . LEU A 1 84 ? 14.398 18.297 0.428 1 95.06 84 LEU A O 1
ATOM 655 N N . GLU A 1 85 ? 15.57 18.312 2.264 1 94.12 85 GLU A N 1
ATOM 656 C CA . GLU A 1 85 ? 15.32 19.734 2.535 1 94.12 85 GLU A CA 1
ATOM 657 C C . GLU A 1 85 ? 15.578 20.578 1.298 1 94.12 85 GLU A C 1
ATOM 659 O O . GLU A 1 85 ? 14.773 21.453 0.957 1 94.12 85 GLU A O 1
ATOM 664 N N . GLU A 1 86 ? 16.562 20.312 0.584 1 92.69 86 GLU A N 1
ATOM 665 C CA . GLU A 1 86 ? 16.969 21.156 -0.541 1 92.69 86 GLU A CA 1
ATOM 666 C C . GLU A 1 86 ? 16.125 20.859 -1.778 1 92.69 86 GLU A C 1
ATOM 668 O O . GLU A 1 86 ? 15.898 21.75 -2.607 1 92.69 86 GLU A O 1
ATOM 673 N N . MET A 1 87 ? 15.648 19.609 -1.854 1 92.12 87 MET A N 1
ATOM 674 C CA . MET A 1 87 ? 14.93 19.234 -3.064 1 92.12 87 MET A CA 1
ATOM 675 C C . MET A 1 87 ? 13.43 19.141 -2.805 1 92.12 87 MET A C 1
ATOM 677 O O . MET A 1 87 ? 12.664 18.766 -3.697 1 92.12 87 MET A O 1
ATOM 681 N N . ALA A 1 88 ? 13.078 19.422 -1.632 1 92.62 88 ALA A N 1
ATOM 682 C CA . ALA A 1 88 ? 11.68 19.25 -1.249 1 92.62 88 ALA A CA 1
ATOM 683 C C . ALA A 1 88 ? 10.766 20.141 -2.082 1 92.62 88 ALA A C 1
ATOM 685 O O . ALA A 1 88 ? 11.125 21.281 -2.395 1 92.62 88 ALA A O 1
ATOM 686 N N . LEU A 1 89 ? 9.609 19.656 -2.416 1 90.56 89 LEU A N 1
ATOM 687 C CA . LEU A 1 89 ? 8.578 20.438 -3.07 1 90.56 89 LEU A CA 1
ATOM 688 C C . LEU A 1 89 ? 7.992 21.469 -2.111 1 90.56 89 LEU A C 1
ATOM 690 O O . LEU A 1 89 ? 7.988 21.266 -0.896 1 90.56 89 LEU A O 1
ATOM 694 N N . LYS A 1 90 ? 7.488 22.609 -2.611 1 90.75 90 LYS A N 1
ATOM 695 C CA . LYS A 1 90 ? 6.988 23.719 -1.804 1 90.75 90 LYS A CA 1
ATOM 696 C C . LYS A 1 90 ? 5.93 23.234 -0.811 1 90.75 90 LYS A C 1
ATOM 698 O O . LYS A 1 90 ? 5.961 23.609 0.364 1 90.75 90 LYS A O 1
ATOM 703 N N . TRP A 1 91 ? 5.066 22.359 -1.281 1 91.62 91 TRP A N 1
ATOM 704 C CA . TRP A 1 91 ? 3.955 21.953 -0.431 1 91.62 91 TRP A CA 1
ATOM 705 C C . TRP A 1 91 ? 4.445 21.109 0.739 1 91.62 91 TRP A C 1
ATOM 707 O O . TRP A 1 91 ? 3.781 21.031 1.775 1 91.62 91 TRP A O 1
ATOM 717 N N . MET A 1 92 ? 5.539 20.438 0.583 1 93.88 92 MET A N 1
ATOM 718 C CA . MET A 1 92 ? 6.078 19.578 1.634 1 93.88 92 MET A CA 1
ATOM 719 C C . MET A 1 92 ? 6.562 20.406 2.818 1 93.88 92 MET A C 1
ATOM 721 O O . MET A 1 92 ? 6.777 19.875 3.908 1 93.88 92 MET A O 1
ATOM 725 N N . LYS A 1 93 ? 6.762 21.688 2.562 1 94.19 93 LYS A N 1
ATOM 726 C CA . LYS A 1 93 ? 7.285 22.578 3.586 1 94.19 93 LYS A CA 1
ATOM 727 C C . LYS A 1 93 ? 6.16 23.391 4.238 1 94.19 93 LYS A C 1
ATOM 729 O O . LYS A 1 93 ? 6.402 24.188 5.145 1 94.19 93 LYS A O 1
ATOM 734 N N . VAL A 1 94 ? 5.082 23.266 3.658 1 88 94 VAL A N 1
ATOM 735 C CA . VAL A 1 94 ? 3.936 23.969 4.219 1 88 94 VAL A CA 1
ATOM 736 C C . VAL A 1 94 ? 3.275 23.109 5.293 1 88 94 VAL A C 1
ATOM 738 O O . VAL A 1 94 ? 3.326 21.891 5.234 1 88 94 VAL A O 1
ATOM 741 N N . GLN A 1 95 ? 2.771 23.922 6.234 1 83.31 95 GLN A N 1
ATOM 742 C CA . GLN A 1 95 ? 2.021 23.266 7.297 1 83.31 95 GLN A CA 1
ATOM 743 C C . GLN A 1 95 ? 0.529 23.234 6.98 1 83.31 95 GLN A C 1
ATOM 745 O O . GLN A 1 95 ? -0.012 24.188 6.418 1 83.31 95 GLN A O 1
ATOM 750 N N . ASP A 1 96 ? -0.161 22.047 7.09 1 83.25 96 ASP A N 1
ATOM 751 C CA . ASP A 1 96 ? -1.609 21.859 7.066 1 83.25 96 ASP A CA 1
ATOM 752 C C . ASP A 1 96 ? -2.135 21.812 5.633 1 83.25 96 ASP A C 1
ATOM 754 O O . ASP A 1 96 ? -3.133 22.469 5.312 1 83.25 96 ASP A O 1
ATOM 758 N N . ILE A 1 97 ? -1.352 21.281 4.754 1 92.25 97 ILE A N 1
ATOM 759 C CA . ILE A 1 97 ? -1.943 20.938 3.467 1 92.25 97 ILE A CA 1
ATOM 760 C C . ILE A 1 97 ? -3.047 19.906 3.67 1 92.25 97 ILE A C 1
ATOM 762 O O . ILE A 1 97 ? -2.898 18.984 4.477 1 92.25 97 ILE A O 1
ATOM 766 N N . ARG A 1 98 ? -4.113 20.188 2.945 1 93.94 98 ARG A N 1
ATOM 767 C CA . ARG A 1 98 ? -5.246 19.281 3.051 1 93.94 98 ARG A CA 1
ATOM 768 C C . ARG A 1 98 ? -5.582 18.672 1.693 1 93.94 98 ARG A C 1
ATOM 770 O O . ARG A 1 98 ? -5.441 19.328 0.66 1 93.94 98 ARG A O 1
ATOM 777 N N . PHE A 1 99 ? -5.941 17.453 1.676 1 93.75 99 PHE A N 1
ATOM 778 C CA . PHE A 1 99 ? -6.332 16.797 0.433 1 93.75 99 PHE A CA 1
ATOM 779 C C . PHE A 1 99 ? -7.301 15.656 0.706 1 93.75 99 PHE A C 1
ATOM 781 O O . PHE A 1 99 ? -7.371 15.148 1.827 1 93.75 99 PHE A O 1
ATOM 788 N N . SER A 1 100 ? -8.117 15.266 -0.181 1 92.62 100 SER A N 1
ATOM 789 C CA . SER A 1 100 ? -9.164 14.258 -0.02 1 92.62 100 SER A CA 1
ATOM 790 C C . SER A 1 100 ? -8.57 12.852 0.014 1 92.62 100 SER A C 1
ATOM 792 O O . SER A 1 100 ? -7.402 12.656 -0.316 1 92.62 100 SER A O 1
ATOM 794 N N . MET A 1 101 ? -9.406 11.938 0.337 1 90.25 101 MET A N 1
ATOM 795 C CA . MET A 1 101 ? -9.023 10.531 0.348 1 90.25 101 MET A CA 1
ATOM 796 C C . MET A 1 101 ? -8.672 10.055 -1.057 1 90.25 101 MET A C 1
ATOM 798 O O . MET A 1 101 ? -7.77 9.227 -1.229 1 90.25 101 MET A O 1
ATOM 802 N N . ASP A 1 102 ? -9.289 10.656 -2.047 1 92.31 102 ASP A N 1
ATOM 803 C CA . ASP A 1 102 ? -9.078 10.234 -3.43 1 92.31 102 ASP A CA 1
ATOM 804 C C . ASP A 1 102 ? -7.688 10.633 -3.918 1 92.31 102 ASP A C 1
ATOM 806 O O . ASP A 1 102 ? -7.18 10.062 -4.887 1 92.31 102 ASP A O 1
ATOM 810 N N . MET A 1 103 ? -7.105 11.516 -3.275 1 94.88 103 MET A N 1
ATOM 811 C CA . MET A 1 103 ? -5.816 12.031 -3.715 1 94.88 103 MET A CA 1
ATOM 812 C C . MET A 1 103 ? -4.672 11.32 -3.004 1 94.88 103 MET A C 1
ATOM 814 O O . MET A 1 103 ? -3.5 11.547 -3.322 1 94.88 103 MET A O 1
ATOM 818 N N . PHE A 1 104 ? -4.977 10.406 -2.156 1 95.38 104 PHE A N 1
ATOM 819 C CA . PHE A 1 104 ? -3.992 9.719 -1.333 1 95.38 104 PHE A CA 1
ATOM 820 C C . PHE A 1 104 ? -2.932 9.047 -2.203 1 95.38 104 PHE A C 1
ATOM 822 O O . PHE A 1 104 ? -1.735 9.289 -2.023 1 95.38 104 PHE A O 1
ATOM 829 N N . PRO A 1 105 ? -3.305 8.344 -3.299 1 95.12 105 PRO A N 1
ATOM 830 C CA . PRO A 1 105 ? -2.27 7.742 -4.141 1 95.12 105 PRO A CA 1
ATOM 831 C C . PRO A 1 105 ? -1.364 8.781 -4.801 1 95.12 105 PRO A C 1
ATOM 833 O O . PRO A 1 105 ? -0.148 8.586 -4.871 1 95.12 105 PRO A O 1
ATOM 836 N N . MET A 1 106 ? -1.964 9.859 -5.168 1 94.25 106 MET A N 1
ATOM 837 C CA . MET A 1 106 ? -1.199 10.914 -5.816 1 94.25 106 MET A CA 1
ATOM 838 C C . MET A 1 106 ? -0.194 11.531 -4.848 1 94.25 106 MET A C 1
ATOM 840 O O . MET A 1 106 ? 0.937 11.836 -5.234 1 94.25 106 MET A O 1
ATOM 844 N N . PHE A 1 107 ? -0.606 11.758 -3.682 1 96.38 107 PHE A N 1
ATOM 845 C CA . PHE A 1 107 ? 0.248 12.312 -2.641 1 96.38 107 PHE A CA 1
ATOM 846 C C . PHE A 1 107 ? 1.51 11.477 -2.469 1 96.38 107 PHE A C 1
ATOM 848 O O . PHE A 1 107 ? 2.621 12.008 -2.482 1 96.38 107 PHE A O 1
ATOM 855 N N . PHE A 1 108 ? 1.405 10.203 -2.357 1 96.06 108 PHE A N 1
ATOM 856 C CA . PHE A 1 108 ? 2.549 9.328 -2.119 1 96.06 108 PHE A CA 1
ATOM 857 C C . PHE A 1 108 ? 3.365 9.148 -3.395 1 96.06 108 PHE A C 1
ATOM 859 O O . PHE A 1 108 ? 4.578 8.945 -3.338 1 96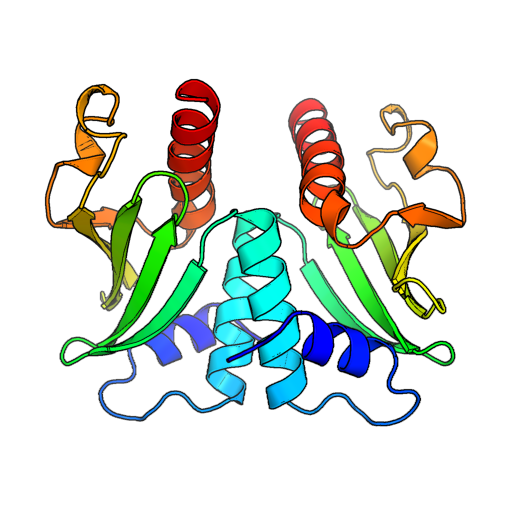.06 108 PHE A O 1
ATOM 866 N N . GLU A 1 109 ? 2.619 9.211 -4.512 1 92.5 109 GLU A N 1
ATOM 867 C CA . GLU A 1 109 ? 3.354 9.18 -5.773 1 92.5 109 GLU A CA 1
ATOM 868 C C . GLU A 1 109 ? 4.32 10.352 -5.879 1 92.5 109 GLU A C 1
ATOM 870 O O . GLU A 1 109 ? 5.457 10.188 -6.328 1 92.5 109 GLU A O 1
ATOM 875 N N . ARG A 1 110 ? 3.875 11.523 -5.48 1 93.38 110 ARG A N 1
ATOM 876 C CA . ARG A 1 110 ? 4.723 12.711 -5.531 1 93.38 110 ARG A CA 1
ATOM 877 C C . ARG A 1 110 ? 5.922 12.562 -4.605 1 93.38 110 ARG A C 1
ATOM 879 O O . ARG A 1 110 ? 7.047 12.914 -4.977 1 93.38 110 ARG A O 1
ATOM 886 N N . ILE A 1 111 ? 5.691 12.047 -3.424 1 95.06 111 ILE A N 1
ATOM 887 C CA . ILE A 1 111 ? 6.77 11.859 -2.461 1 95.06 111 ILE A CA 1
ATOM 888 C C . ILE A 1 111 ? 7.766 10.828 -2.99 1 95.06 111 ILE A C 1
ATOM 890 O O . ILE A 1 111 ? 8.977 11.039 -2.938 1 95.06 111 ILE A O 1
ATOM 894 N N . SER A 1 112 ? 7.227 9.727 -3.5 1 90.94 112 SER A N 1
ATOM 895 C CA . SER A 1 112 ? 8.086 8.664 -4.016 1 90.94 112 SER A CA 1
ATOM 896 C C . SER A 1 112 ? 8.945 9.164 -5.172 1 90.94 112 SER A C 1
ATOM 898 O O . SER A 1 112 ? 10.125 8.82 -5.262 1 90.94 112 SER A O 1
ATOM 900 N N . SER A 1 113 ? 8.32 9.867 -6.047 1 91.06 113 SER A N 1
ATOM 901 C CA . SER A 1 113 ? 9.055 10.422 -7.18 1 91.06 113 SER A CA 1
ATOM 902 C C . SER A 1 113 ? 10.203 11.305 -6.715 1 91.06 113 SER A C 1
ATOM 904 O O . SER A 1 113 ? 11.305 11.258 -7.277 1 91.06 113 SER A O 1
ATOM 906 N N . LEU A 1 114 ? 9.953 12.094 -5.73 1 93.19 114 LEU A N 1
ATOM 907 C CA . LEU A 1 114 ? 10.984 12.984 -5.191 1 93.19 114 LEU A CA 1
ATOM 908 C C . LEU A 1 114 ? 12.109 12.188 -4.555 1 93.19 114 LEU A C 1
ATOM 910 O O . LEU A 1 114 ? 13.289 12.477 -4.781 1 93.19 114 LEU A O 1
ATOM 914 N N . ILE A 1 115 ? 11.727 11.18 -3.809 1 92.06 115 ILE A N 1
ATOM 915 C CA . ILE A 1 115 ? 12.703 10.367 -3.098 1 92.06 115 ILE A CA 1
ATOM 916 C C . ILE A 1 115 ? 13.586 9.625 -4.098 1 92.06 115 ILE A C 1
ATOM 918 O O . ILE A 1 115 ? 14.797 9.523 -3.91 1 92.06 115 ILE A O 1
ATOM 922 N N . LYS A 1 116 ? 12.93 9.172 -5.109 1 85.25 116 LYS A N 1
ATOM 923 C CA . LYS A 1 116 ? 13.68 8.453 -6.137 1 85.25 116 LYS A CA 1
ATOM 924 C C . LYS A 1 116 ? 14.641 9.383 -6.871 1 85.25 116 LYS A C 1
ATOM 926 O O . LYS A 1 116 ? 15.719 8.961 -7.293 1 85.25 116 LYS A O 1
ATOM 931 N N . ARG A 1 117 ? 14.273 10.641 -7.039 1 82.62 117 ARG A N 1
ATOM 932 C CA . ARG A 1 117 ? 15.102 11.641 -7.707 1 82.62 117 ARG A CA 1
ATOM 933 C C . ARG A 1 117 ? 16.297 12.023 -6.848 1 82.62 117 ARG A C 1
ATOM 935 O O . ARG A 1 117 ? 17.344 12.406 -7.367 1 82.62 117 ARG A O 1
ATOM 942 N N . GLY A 1 118 ? 16.047 12.016 -5.66 1 70.69 118 GLY A N 1
ATOM 943 C CA . GLY A 1 118 ? 17.109 12.391 -4.754 1 70.69 118 GLY A CA 1
ATOM 944 C C . GLY A 1 118 ? 18.156 11.289 -4.578 1 70.69 118 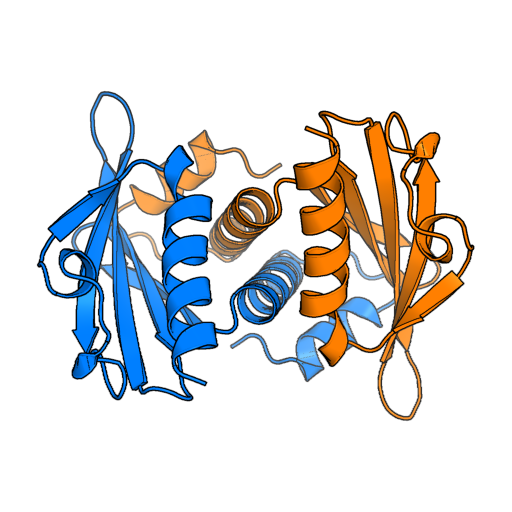GLY A C 1
ATOM 945 O O . GLY A 1 118 ? 19.203 11.516 -3.969 1 70.69 118 GLY A O 1
ATOM 946 N N . ARG A 1 119 ? 17.797 10.016 -4.992 1 65.44 119 ARG A N 1
ATOM 947 C CA . ARG A 1 119 ? 18.766 8.93 -4.965 1 65.44 119 ARG A CA 1
ATOM 948 C C . ARG A 1 119 ? 19.609 8.914 -6.238 1 65.44 119 ARG A C 1
ATOM 950 O O . ARG A 1 119 ? 19.156 9.367 -7.289 1 65.44 119 ARG A O 1
ATOM 957 N N . PHE B 1 1 ? -15.875 -6.758 4.957 1 61.41 1 PHE B N 1
ATOM 958 C CA . PHE B 1 1 ? -15.164 -5.949 3.971 1 61.41 1 PHE B CA 1
ATOM 959 C C . PHE B 1 1 ? -14.93 -4.539 4.504 1 61.41 1 PHE B C 1
ATOM 961 O O . PHE B 1 1 ? -15.742 -4.012 5.266 1 61.41 1 PHE B O 1
ATOM 968 N N . CYS B 1 2 ? -13.648 -4.137 4.344 1 85.62 2 CYS B N 1
ATOM 969 C CA . CYS B 1 2 ? -13.336 -2.773 4.758 1 85.62 2 CYS B CA 1
ATOM 970 C C . CYS B 1 2 ? -13.859 -1.76 3.752 1 85.62 2 CYS B C 1
ATOM 972 O O . CYS B 1 2 ? -13.531 -1.825 2.566 1 85.62 2 CYS B O 1
ATOM 974 N N . SER B 1 3 ? -14.898 -1.05 4.184 1 87.69 3 SER B N 1
ATOM 975 C CA . SER B 1 3 ? -15.422 -0.01 3.307 1 87.69 3 SER B CA 1
ATOM 976 C C . SER B 1 3 ? -14.781 1.341 3.602 1 87.69 3 SER B C 1
ATOM 978 O O . SER B 1 3 ? -14.289 1.571 4.707 1 87.69 3 SER B O 1
ATOM 980 N N . ARG B 1 4 ? -14.852 2.18 2.629 1 87.5 4 ARG B N 1
ATOM 981 C CA . ARG B 1 4 ? -14.32 3.531 2.781 1 87.5 4 ARG B CA 1
ATOM 982 C C . ARG B 1 4 ? -15 4.262 3.932 1 87.5 4 ARG B C 1
ATOM 984 O O . ARG B 1 4 ? -14.336 4.902 4.75 1 87.5 4 ARG B O 1
ATOM 991 N N . THR B 1 5 ? -16.297 4.109 3.943 1 86.56 5 THR B N 1
ATOM 992 C CA . THR B 1 5 ? -17.062 4.773 4.988 1 86.56 5 THR B CA 1
ATOM 993 C C . THR B 1 5 ? -16.641 4.277 6.367 1 86.56 5 THR B C 1
ATOM 995 O O . THR B 1 5 ? -16.484 5.07 7.297 1 86.56 5 THR B O 1
ATOM 998 N N . ALA B 1 6 ? -16.453 3.037 6.488 1 84.31 6 ALA B N 1
ATOM 999 C CA . ALA B 1 6 ? -16.047 2.453 7.762 1 84.31 6 ALA B CA 1
ATOM 1000 C C . ALA B 1 6 ? -14.68 2.969 8.188 1 84.31 6 ALA B C 1
ATOM 1002 O O . ALA B 1 6 ? -14.461 3.26 9.367 1 84.31 6 ALA B O 1
ATOM 1003 N N . VAL B 1 7 ? -13.82 3.104 7.277 1 88.12 7 VAL B N 1
ATOM 1004 C CA . VAL B 1 7 ? -12.469 3.551 7.578 1 88.12 7 VAL B CA 1
ATOM 1005 C C . VAL B 1 7 ? -12.484 5.023 7.977 1 88.12 7 VAL B C 1
ATOM 1007 O O . VAL B 1 7 ? -11.805 5.43 8.922 1 88.12 7 VAL B O 1
ATOM 1010 N N . GLU B 1 8 ? -13.312 5.805 7.277 1 87.19 8 GLU B N 1
ATOM 1011 C CA . GLU B 1 8 ? -13.445 7.211 7.645 1 87.19 8 GLU B CA 1
ATOM 1012 C C . GLU B 1 8 ? -13.992 7.359 9.062 1 87.19 8 GLU B C 1
ATOM 1014 O O . GLU B 1 8 ? -13.562 8.242 9.805 1 87.19 8 GLU B O 1
ATOM 1019 N N . GLU B 1 9 ? -14.82 6.434 9.391 1 84.38 9 GLU B N 1
ATOM 1020 C CA . GLU B 1 9 ? -15.383 6.441 10.734 1 84.38 9 GLU B CA 1
ATOM 1021 C C . GLU B 1 9 ? -14.32 6.086 11.773 1 84.38 9 GLU B C 1
ATOM 1023 O O . GLU B 1 9 ? -14.344 6.605 12.891 1 84.38 9 GLU B O 1
ATOM 1028 N N . VAL B 1 10 ? -13.461 5.164 11.398 1 85.12 10 VAL B N 1
ATOM 1029 C CA . VAL B 1 10 ? -12.383 4.789 12.297 1 85.12 10 VAL B CA 1
ATOM 1030 C C . VAL B 1 10 ? -11.5 6.004 12.578 1 85.12 10 VAL B C 1
ATOM 1032 O O . VAL B 1 10 ? -11.117 6.246 13.727 1 85.12 10 VAL B O 1
ATOM 1035 N N . PHE B 1 11 ? -11.234 6.758 11.586 1 86.06 11 PHE B N 1
ATOM 1036 C CA . PHE B 1 11 ? -10.383 7.934 11.734 1 86.06 11 PHE B CA 1
ATOM 1037 C C . PHE B 1 11 ? -11.102 9.023 12.523 1 86.06 11 PHE B C 1
ATOM 1039 O O . PHE B 1 11 ? -10.461 9.789 13.25 1 86.06 11 PHE B O 1
ATOM 1046 N N . ALA B 1 12 ? -12.375 9.078 12.359 1 77.56 12 ALA B N 1
ATOM 1047 C CA . ALA B 1 12 ? -13.164 10.109 13.023 1 77.56 12 ALA B CA 1
ATOM 1048 C C . ALA B 1 12 ? -13.414 9.75 14.484 1 77.56 12 ALA B C 1
ATOM 1050 O O . ALA B 1 12 ? -13.742 10.625 15.297 1 77.56 12 ALA B O 1
ATOM 1051 N N . ALA B 1 13 ? -13.289 8.445 14.727 1 75.94 13 ALA B N 1
ATOM 1052 C CA . ALA B 1 13 ? -13.602 8.008 16.078 1 75.94 13 ALA B CA 1
ATOM 1053 C C . ALA B 1 13 ? -12.555 8.508 17.078 1 75.94 13 ALA B C 1
ATOM 1055 O O . ALA B 1 13 ? -11.352 8.406 16.812 1 75.94 13 ALA B O 1
ATOM 1056 N N . GLN B 1 14 ? -12.891 9.477 17.891 1 63.53 14 GLN B N 1
ATOM 1057 C CA . GLN B 1 14 ? -12.039 10.047 18.938 1 63.53 14 GLN B CA 1
ATOM 1058 C C . GLN B 1 14 ? -11.945 9.117 20.141 1 63.53 14 GLN B C 1
ATOM 1060 O O . GLN B 1 14 ? -12.961 8.602 20.609 1 63.53 14 GLN B O 1
ATOM 1065 N N . GLY B 1 15 ? -10.734 8.945 20.609 1 58.31 15 GLY B N 1
ATOM 1066 C CA . GLY B 1 15 ? -10.594 8.398 21.953 1 58.31 15 GLY B CA 1
ATOM 1067 C C . GLY B 1 15 ? -10.625 6.883 21.984 1 58.31 15 GLY B C 1
ATOM 1068 O O . GLY B 1 15 ? -10.398 6.281 23.047 1 58.31 15 GLY B O 1
ATOM 1069 N N . SER B 1 16 ? -11.219 6.246 21.031 1 57.41 16 SER B N 1
ATOM 1070 C CA . SER B 1 16 ? -11.328 4.809 21.266 1 57.41 16 SER B CA 1
ATOM 1071 C C . SER B 1 16 ? -10.211 4.051 20.547 1 57.41 16 SER B C 1
ATOM 1073 O O . SER B 1 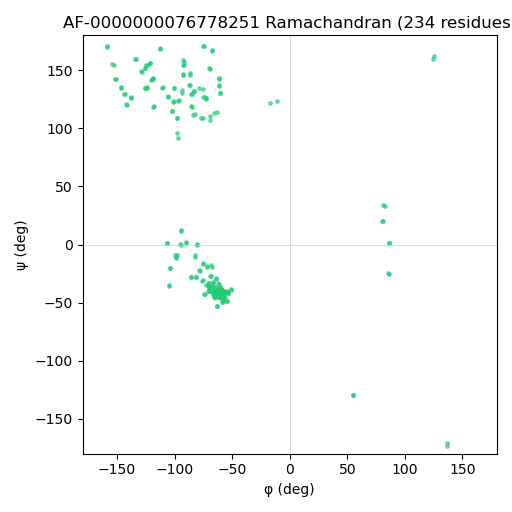16 ? -9.781 4.445 19.453 1 57.41 16 SER B O 1
ATOM 1075 N N . GLY B 1 17 ? -9.094 3.764 21.344 1 63.28 17 GLY B N 1
ATOM 1076 C CA . GLY B 1 17 ? -8.07 2.877 20.797 1 63.28 17 GLY B CA 1
ATOM 1077 C C . GLY B 1 17 ? -8.555 2.078 19.609 1 63.28 17 GLY B C 1
ATOM 1078 O O . GLY B 1 17 ? -9.711 1.665 19.547 1 63.28 17 GLY B O 1
ATOM 1079 N N . THR B 1 18 ? -7.887 2.225 18.484 1 75 18 THR B N 1
ATOM 1080 C CA . THR B 1 18 ? -8.227 1.47 17.281 1 75 18 THR B CA 1
ATOM 1081 C C . THR B 1 18 ? -8.016 -0.025 17.516 1 75 18 THR B C 1
ATOM 1083 O O . THR B 1 18 ? -6.934 -0.45 17.922 1 75 18 THR B O 1
ATOM 1086 N N . ASP B 1 19 ? -9.109 -0.726 17.5 1 82.81 19 ASP B N 1
ATOM 1087 C CA . ASP B 1 19 ? -8.961 -2.17 17.641 1 82.81 19 ASP B CA 1
ATOM 1088 C C . ASP B 1 19 ? -8.273 -2.77 16.406 1 82.81 19 ASP B C 1
ATOM 1090 O O . ASP B 1 19 ? -8.07 -2.08 15.406 1 82.81 19 ASP B O 1
ATOM 1094 N N . GLU B 1 20 ? -7.883 -3.959 16.56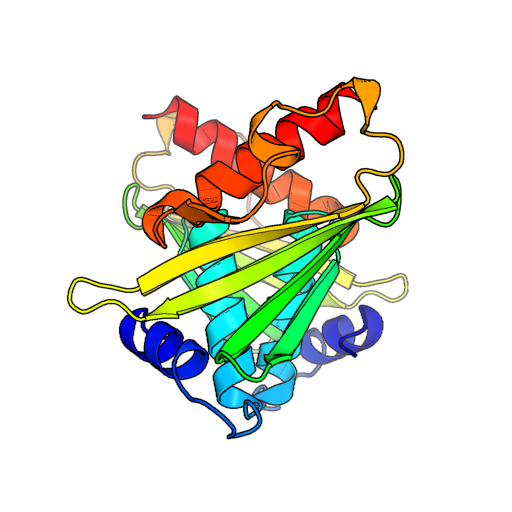2 1 83.31 20 GLU B N 1
ATOM 1095 C CA . GLU B 1 20 ? -7.09 -4.633 15.539 1 83.31 20 GLU B CA 1
ATOM 1096 C C . GLU B 1 20 ? -7.855 -4.723 14.227 1 83.31 20 GLU B C 1
ATOM 1098 O O . GLU B 1 20 ? -7.258 -4.648 13.148 1 83.31 20 GLU B O 1
ATOM 1103 N N . ASN B 1 21 ? -9.148 -4.934 14.406 1 85.69 21 ASN B N 1
ATOM 1104 C CA . ASN B 1 21 ? -9.969 -5.012 13.203 1 85.69 21 ASN B CA 1
ATOM 1105 C C . ASN B 1 21 ? -9.984 -3.688 12.445 1 85.69 21 ASN B C 1
ATOM 1107 O O . ASN B 1 21 ? -9.859 -3.666 11.219 1 85.69 21 ASN B O 1
ATOM 1111 N N . SER B 1 22 ? -10.109 -2.668 13.203 1 88.62 22 SER B N 1
ATOM 1112 C CA . SER B 1 22 ? -10.102 -1.346 12.586 1 88.62 22 SER B CA 1
ATOM 1113 C C . SER B 1 22 ? -8.758 -1.037 11.953 1 88.62 22 SER B C 1
ATOM 1115 O O . SER B 1 22 ? -8.695 -0.486 10.852 1 88.62 22 SER B O 1
ATOM 1117 N N . ARG B 1 23 ? -7.742 -1.431 12.641 1 89.31 23 ARG B N 1
ATOM 1118 C CA . ARG B 1 23 ? -6.398 -1.229 12.102 1 89.31 23 ARG B CA 1
ATOM 1119 C C . ARG B 1 23 ? -6.219 -1.99 10.789 1 89.31 23 ARG B C 1
ATOM 1121 O O . ARG B 1 23 ? -5.707 -1.44 9.812 1 89.31 23 ARG B O 1
ATOM 1128 N N . SER B 1 24 ? -6.676 -3.229 10.789 1 91.69 24 SER B N 1
ATOM 1129 C CA . SER B 1 24 ? -6.59 -4.043 9.586 1 91.69 24 SER B CA 1
ATOM 1130 C C . SER B 1 24 ? -7.332 -3.393 8.422 1 91.69 24 SER B C 1
ATOM 1132 O O . SER B 1 24 ? -6.824 -3.352 7.301 1 91.69 24 SER B O 1
ATOM 1134 N N . CYS B 1 25 ? -8.438 -2.814 8.719 1 93 25 CYS B N 1
ATOM 1135 C CA . CYS B 1 25 ? -9.258 -2.18 7.691 1 93 25 CYS B CA 1
ATOM 1136 C C . CYS B 1 25 ? -8.578 -0.931 7.145 1 93 25 CYS B C 1
ATOM 1138 O O . CYS B 1 25 ? -8.617 -0.676 5.938 1 93 25 CYS B O 1
ATOM 1140 N N . VAL B 1 26 ? -7.984 -0.217 8.023 1 93 26 VAL B N 1
ATOM 1141 C CA . VAL B 1 26 ? -7.301 1.005 7.609 1 93 26 VAL B CA 1
ATOM 1142 C C . VAL B 1 26 ? -6.152 0.663 6.664 1 93 26 VAL B C 1
ATOM 1144 O O . VAL B 1 26 ? -6.078 1.193 5.551 1 93 26 VAL B O 1
ATOM 1147 N N . TYR B 1 27 ? -5.32 -0.214 7.094 1 94.81 27 TYR B N 1
ATOM 1148 C CA . TYR B 1 27 ? -4.18 -0.575 6.262 1 94.81 27 TYR B CA 1
ATOM 1149 C C . TYR B 1 27 ? -4.637 -1.207 4.953 1 94.81 27 TYR B C 1
ATOM 1151 O O . TYR B 1 27 ? -4.035 -0.974 3.9 1 94.81 27 TYR B O 1
ATOM 1159 N N . HIS B 1 28 ? -5.66 -2.016 5.02 1 95.81 28 HIS B N 1
ATOM 1160 C CA . HIS B 1 28 ? -6.23 -2.637 3.828 1 95.81 28 HIS B CA 1
ATOM 1161 C C . HIS B 1 28 ? -6.676 -1.586 2.818 1 95.81 28 HIS B C 1
ATOM 1163 O O . HIS B 1 28 ? -6.309 -1.652 1.644 1 95.81 28 HIS B O 1
ATOM 1169 N N . MET B 1 29 ? -7.414 -0.651 3.318 1 94.69 29 MET B N 1
ATOM 1170 C CA . MET B 1 29 ? -7.945 0.381 2.434 1 94.69 29 MET B CA 1
ATOM 1171 C C . MET B 1 29 ? -6.82 1.227 1.844 1 94.69 29 MET B C 1
ATOM 1173 O O . MET B 1 29 ? -6.852 1.571 0.661 1 94.69 29 MET B O 1
ATOM 1177 N N . LEU B 1 30 ? -5.848 1.604 2.682 1 95.12 30 LEU B N 1
ATOM 1178 C CA . LEU B 1 30 ? -4.734 2.41 2.188 1 95.12 30 LEU B CA 1
ATOM 1179 C C . LEU B 1 30 ? -3.945 1.653 1.124 1 95.12 30 LEU B C 1
ATOM 1181 O O . LEU B 1 30 ? -3.564 2.229 0.102 1 95.12 30 LEU B O 1
ATOM 1185 N N . LEU B 1 31 ? -3.729 0.375 1.332 1 96.56 31 LEU B N 1
ATOM 1186 C CA . LEU B 1 31 ? -3.049 -0.485 0.369 1 96.56 31 LEU B CA 1
ATOM 1187 C C . LEU B 1 31 ? -3.783 -0.491 -0.967 1 96.56 31 LEU B C 1
ATOM 1189 O O . LEU B 1 31 ? -3.174 -0.26 -2.016 1 96.56 31 LEU B O 1
ATOM 1193 N N . GLU B 1 32 ? -5.082 -0.677 -0.953 1 96.06 32 GLU B N 1
ATOM 1194 C CA . GLU B 1 32 ? -5.875 -0.726 -2.176 1 96.06 32 GLU B CA 1
ATOM 1195 C C . GLU B 1 32 ? -5.891 0.628 -2.881 1 96.06 32 GLU B C 1
ATOM 1197 O O . GLU B 1 32 ? -5.883 0.694 -4.109 1 96.06 32 GLU B O 1
ATOM 1202 N N . SER B 1 33 ? -5.906 1.664 -2.088 1 94.5 33 SER B N 1
ATOM 1203 C CA . SER B 1 33 ? -5.887 3.008 -2.658 1 94.5 33 SER B CA 1
ATOM 1204 C C . SER B 1 33 ? -4.582 3.277 -3.396 1 94.5 33 SER B C 1
ATOM 1206 O O . SER B 1 33 ? -4.582 3.885 -4.469 1 94.5 33 SER B O 1
ATOM 1208 N N . LEU B 1 34 ? -3.51 2.826 -2.861 1 94.75 34 LEU B N 1
ATOM 1209 C CA . LEU B 1 34 ? -2.188 3.084 -3.424 1 94.75 34 LEU B CA 1
ATOM 1210 C C . LEU B 1 34 ? -1.96 2.252 -4.68 1 94.75 34 LEU B C 1
ATOM 1212 O O . LEU B 1 34 ? -1.433 2.754 -5.676 1 94.75 34 LEU B O 1
ATOM 1216 N N . VAL B 1 35 ? -2.352 1.012 -4.652 1 94.56 35 VAL B N 1
ATOM 1217 C CA . VAL B 1 35 ? -2.062 0.098 -5.75 1 94.56 35 VAL B CA 1
ATOM 1218 C C . VAL B 1 35 ? -3.141 0.224 -6.824 1 94.56 35 VAL B C 1
ATOM 1220 O O . VAL B 1 35 ? -2.887 -0.041 -8 1 94.56 35 VAL B O 1
ATOM 1223 N N . GLY B 1 36 ? -4.305 0.591 -6.414 1 94.31 36 GLY B N 1
ATOM 1224 C CA . GLY B 1 36 ? -5.41 0.723 -7.352 1 94.31 36 GLY B CA 1
ATOM 1225 C C . GLY B 1 36 ? -6.066 -0.603 -7.691 1 94.31 36 GLY B C 1
ATOM 1226 O O . GLY B 1 36 ? -6.637 -0.758 -8.773 1 94.31 36 GLY B O 1
ATOM 1227 N N . MET B 1 37 ? -5.867 -1.569 -6.848 1 96.19 37 MET B N 1
ATOM 1228 C CA . MET B 1 37 ? -6.457 -2.891 -7.043 1 96.19 37 MET B CA 1
ATOM 1229 C C . MET B 1 37 ? -7.07 -3.412 -5.75 1 96.19 37 MET B C 1
ATOM 1231 O O . MET B 1 37 ? -6.707 -2.963 -4.66 1 96.19 37 MET B O 1
ATOM 1235 N N . LYS B 1 38 ? -7.922 -4.324 -5.895 1 96.5 38 LYS B N 1
ATOM 1236 C CA . LYS B 1 38 ? -8.555 -4.957 -4.742 1 96.5 38 LYS B CA 1
ATOM 1237 C C . LYS B 1 38 ? -7.723 -6.133 -4.238 1 96.5 38 LYS B C 1
ATOM 1239 O O . LYS B 1 38 ? -7.199 -6.918 -5.031 1 96.5 38 LYS B O 1
ATOM 1244 N N . PHE B 1 39 ? -7.609 -6.219 -2.896 1 96.19 39 PHE B N 1
ATOM 1245 C CA . PHE B 1 39 ? -6.852 -7.277 -2.242 1 96.19 39 PHE B CA 1
ATOM 1246 C C . PHE B 1 39 ? -7.754 -8.109 -1.343 1 96.19 39 PHE B C 1
ATOM 1248 O O . PHE B 1 39 ? -8.633 -7.578 -0.662 1 96.19 39 PHE B O 1
ATOM 1255 N N . SER B 1 40 ? -7.496 -9.367 -1.304 1 93.81 40 SER B N 1
ATOM 1256 C CA . SER B 1 40 ? -8.148 -10.258 -0.347 1 93.81 40 SER B CA 1
ATOM 1257 C C . SER B 1 40 ? -7.215 -11.383 0.084 1 93.81 40 SER B C 1
ATOM 1259 O O . SER B 1 40 ? -6.469 -11.93 -0.734 1 93.81 40 SER B O 1
ATOM 1261 N N . LEU B 1 41 ? -7.219 -11.594 1.355 1 92.25 41 LEU B N 1
ATOM 1262 C CA . LEU B 1 41 ? -6.484 -12.742 1.873 1 92.25 41 LEU B CA 1
ATOM 1263 C C . LEU B 1 41 ? -7.336 -14.008 1.812 1 92.25 41 LEU B C 1
ATOM 1265 O O . LEU B 1 41 ? -8.492 -14 2.236 1 92.25 41 LEU B O 1
ATOM 1269 N N . LYS B 1 42 ? -6.805 -15.008 1.287 1 88.12 42 LYS B N 1
ATOM 1270 C CA . LYS B 1 42 ? -7.516 -16.281 1.166 1 88.12 42 LYS B CA 1
ATOM 1271 C C . LYS B 1 42 ? -6.73 -17.422 1.815 1 88.12 42 LYS B C 1
ATOM 1273 O O . LYS B 1 42 ? -5.512 -17.516 1.646 1 88.12 42 LYS B O 1
ATOM 1278 N N . ASP B 1 43 ? -7.527 -18.172 2.535 1 79.25 43 ASP B N 1
ATOM 1279 C CA . ASP B 1 43 ? -6.926 -19.375 3.086 1 79.25 43 ASP B CA 1
ATOM 1280 C C . ASP B 1 43 ? -6.949 -20.516 2.068 1 79.25 43 ASP B C 1
ATOM 1282 O O . ASP B 1 43 ? -8.023 -20.984 1.685 1 79.25 43 ASP B O 1
ATOM 1286 N N . GLU B 1 44 ? -5.773 -20.859 1.615 1 75.5 44 GLU B N 1
ATOM 1287 C CA . GLU B 1 44 ? -5.688 -21.953 0.654 1 75.5 44 GLU B CA 1
ATOM 1288 C C . GLU B 1 44 ? -4.98 -23.172 1.258 1 75.5 44 GLU B C 1
ATOM 1290 O O . GLU B 1 44 ? -4.488 -23.109 2.387 1 75.5 44 GLU B O 1
ATOM 1295 N N . THR B 1 45 ? -5.102 -24.219 0.545 1 68.69 45 THR B N 1
ATOM 1296 C CA . THR B 1 45 ? -4.477 -25.469 0.991 1 68.69 45 THR B CA 1
ATOM 1297 C C . THR B 1 45 ? -2.975 -25.281 1.191 1 68.69 45 THR B C 1
ATOM 1299 O O . THR B 1 45 ? -2.398 -25.797 2.146 1 68.69 45 THR B O 1
ATOM 1302 N N . GLU B 1 46 ? -2.348 -24.547 0.316 1 67.75 46 GLU B N 1
ATOM 1303 C CA . GLU B 1 46 ? -0.898 -24.359 0.319 1 67.75 46 GLU B CA 1
ATOM 1304 C C . GLU B 1 46 ? -0.481 -23.281 1.305 1 67.75 46 GLU B C 1
ATOM 1306 O O . GLU B 1 46 ? 0.693 -23.172 1.669 1 67.75 46 GLU B O 1
ATOM 1311 N N . GLY B 1 47 ? -1.426 -22.562 1.808 1 73.94 47 GLY B N 1
ATOM 1312 C CA . GLY B 1 47 ? -1.146 -21.453 2.705 1 73.94 47 GLY B CA 1
ATOM 1313 C C . GLY B 1 47 ? -1.976 -20.219 2.406 1 73.94 47 GLY B C 1
ATOM 1314 O O . GLY B 1 47 ? -2.973 -20.297 1.685 1 73.94 47 GLY B O 1
ATOM 1315 N N . LEU B 1 48 ? -1.649 -19.219 3.082 1 81.69 48 LEU B N 1
ATOM 1316 C CA . LEU B 1 48 ? -2.348 -17.953 2.891 1 81.69 48 LEU B CA 1
ATOM 1317 C C . LEU B 1 48 ? -1.933 -17.281 1.577 1 81.69 48 LEU B C 1
ATOM 1319 O O . LEU B 1 48 ? -0.749 -17.281 1.232 1 81.69 48 LEU B O 1
ATOM 1323 N N . SER B 1 49 ? -2.869 -16.969 0.836 1 91.06 49 SER B N 1
ATOM 1324 C CA . SER B 1 49 ? -2.627 -16.344 -0.458 1 91.06 49 SER B CA 1
ATOM 1325 C C . SER B 1 49 ? -3.312 -14.984 -0.548 1 91.06 49 SER B C 1
ATOM 1327 O O . SER B 1 49 ? -4.246 -14.703 0.205 1 91.06 49 SER B O 1
ATOM 1329 N N . LEU B 1 50 ? -2.76 -14.195 -1.419 1 95.19 50 LEU B N 1
ATOM 1330 C CA . LEU B 1 50 ? -3.375 -12.922 -1.776 1 95.19 50 LEU B CA 1
ATOM 1331 C C . LEU B 1 50 ? -4.109 -13.031 -3.107 1 95.19 50 LEU B C 1
ATOM 1333 O O . LEU B 1 50 ? -3.539 -13.484 -4.105 1 95.19 50 LEU B O 1
ATOM 1337 N N . SER B 1 51 ? -5.352 -12.742 -3.115 1 96.25 51 SER B N 1
ATOM 1338 C CA . SER B 1 51 ? -6.121 -12.562 -4.344 1 96.25 51 SER B CA 1
ATOM 1339 C C . SER B 1 51 ? -6.219 -11.094 -4.73 1 96.25 51 SER B C 1
ATOM 1341 O O . SER B 1 51 ? -6.664 -10.266 -3.936 1 96.25 51 SER B O 1
ATOM 1343 N N . ILE B 1 52 ? -5.805 -10.758 -5.91 1 97.56 52 ILE B N 1
ATOM 1344 C CA . ILE B 1 52 ? -5.723 -9.367 -6.34 1 97.56 52 ILE B CA 1
ATOM 1345 C C . ILE B 1 52 ? -6.5 -9.18 -7.645 1 97.56 52 ILE B C 1
ATOM 1347 O O . ILE B 1 52 ? -6.398 -10.008 -8.555 1 97.56 52 ILE B O 1
ATOM 1351 N N . HIS B 1 53 ? -7.309 -8.078 -7.668 1 98.06 53 HIS B N 1
ATOM 1352 C CA . HIS B 1 53 ? -8.188 -7.844 -8.805 1 98.06 53 HIS B CA 1
ATOM 1353 C C . HIS B 1 53 ? -8.188 -6.371 -9.203 1 98.06 53 HIS B C 1
ATOM 1355 O O . HIS B 1 53 ? -8.336 -5.492 -8.359 1 98.06 53 HIS B O 1
ATOM 1361 N N . HIS B 1 54 ? -7.93 -6.18 -10.406 1 97.62 54 HIS B N 1
ATOM 1362 C CA . HIS B 1 54 ? -8.094 -4.84 -10.961 1 97.62 54 HIS B CA 1
ATOM 1363 C C . HIS B 1 54 ? -9.43 -4.707 -11.688 1 97.62 54 HIS B C 1
ATOM 1365 O O . HIS B 1 54 ? -9.555 -5.098 -12.852 1 97.62 54 HIS B O 1
ATOM 1371 N N . GLU B 1 55 ? -10.328 -3.988 -11.156 1 96.5 55 GLU B N 1
ATOM 1372 C CA . GLU B 1 55 ? -11.719 -3.953 -11.602 1 96.5 55 GLU B CA 1
ATOM 1373 C C . GLU B 1 55 ? -11.828 -3.361 -13.008 1 96.5 55 GLU B C 1
ATOM 1375 O O . GLU B 1 55 ? -12.586 -3.859 -13.844 1 96.5 55 GLU B O 1
ATOM 1380 N N . ALA B 1 56 ? -11.078 -2.35 -13.367 1 95.06 56 ALA B N 1
ATOM 1381 C CA . ALA B 1 56 ? -11.227 -1.611 -14.617 1 95.06 56 ALA B CA 1
ATOM 1382 C C . ALA B 1 56 ? -10.812 -2.463 -15.812 1 95.06 56 ALA B C 1
ATOM 1384 O O . ALA B 1 56 ? -11.445 -2.414 -16.859 1 95.06 56 ALA B O 1
ATOM 1385 N N . THR B 1 57 ? -9.836 -3.268 -15.688 1 96.06 57 THR B N 1
ATOM 1386 C CA . THR B 1 57 ? -9.328 -4.023 -16.828 1 96.06 57 THR B CA 1
ATOM 1387 C C . THR B 1 57 ? -9.789 -5.477 -16.766 1 96.06 57 THR B C 1
ATOM 1389 O O . THR B 1 57 ? -9.734 -6.195 -17.766 1 96.06 57 THR B O 1
ATOM 1392 N N . GLY B 1 58 ? -10.172 -5.887 -15.578 1 97.19 58 GLY B N 1
ATOM 1393 C CA . GLY B 1 58 ? -10.516 -7.289 -15.398 1 97.19 58 GLY B CA 1
ATOM 1394 C C . GLY B 1 58 ? -9.32 -8.156 -15.078 1 97.19 58 GLY B C 1
ATOM 1395 O O . GLY B 1 58 ? -9.438 -9.383 -14.984 1 97.19 58 GLY B O 1
ATOM 1396 N N . TYR B 1 59 ? -8.117 -7.586 -14.961 1 97.31 59 TYR B N 1
ATOM 1397 C CA . TYR B 1 59 ? -6.914 -8.312 -14.578 1 97.31 59 TYR B CA 1
ATOM 1398 C C . TYR B 1 59 ? -7.07 -8.938 -13.195 1 97.31 59 TYR B C 1
ATOM 1400 O O . TYR B 1 59 ? -7.477 -8.266 -12.25 1 97.31 59 TYR B O 1
ATOM 1408 N N . ASP B 1 60 ? -6.746 -10.219 -13.094 1 98 60 ASP B N 1
ATOM 1409 C CA . ASP B 1 60 ? -6.977 -11.016 -11.891 1 98 60 ASP B CA 1
ATOM 1410 C C . ASP B 1 60 ? -5.848 -12.023 -11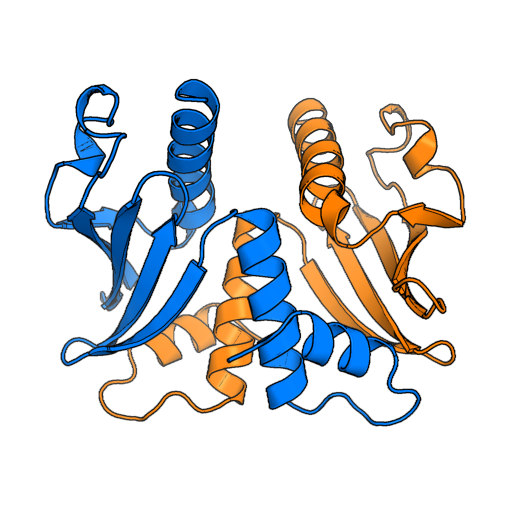.68 1 98 60 ASP B C 1
ATOM 1412 O O . ASP B 1 60 ? -5.531 -12.812 -12.57 1 98 60 ASP B O 1
ATOM 1416 N N . PHE B 1 61 ? -5.297 -12.039 -10.461 1 96.62 61 PHE B N 1
ATOM 1417 C CA . PHE B 1 61 ? -4.215 -12.977 -10.18 1 96.62 61 PHE B CA 1
ATOM 1418 C C . PHE B 1 61 ? -4.082 -13.219 -8.68 1 96.62 61 PHE B C 1
ATOM 1420 O O . PHE B 1 61 ? -4.746 -12.555 -7.875 1 96.62 61 PHE B O 1
ATOM 1427 N N . SER B 1 62 ? -3.271 -14.188 -8.336 1 95.5 62 SER B N 1
ATOM 1428 C CA . SER B 1 62 ? -2.998 -14.516 -6.941 1 95.5 62 SER B CA 1
ATOM 1429 C C . SER B 1 62 ? -1.498 -14.594 -6.68 1 95.5 62 SER B C 1
ATOM 1431 O O . SER B 1 62 ? -0.715 -14.867 -7.59 1 95.5 62 SER B O 1
ATOM 1433 N N . LEU B 1 63 ? -1.16 -14.258 -5.496 1 94.81 63 LEU B N 1
ATOM 1434 C CA . LEU B 1 63 ? 0.181 -14.461 -4.961 1 94.81 63 LEU B CA 1
ATOM 1435 C C . LEU B 1 63 ? 0.147 -15.391 -3.752 1 94.81 63 LEU B C 1
ATOM 1437 O O . LEU B 1 63 ? -0.495 -15.078 -2.746 1 94.81 63 LEU B O 1
ATOM 1441 N N . THR B 1 64 ? 0.792 -16.469 -3.857 1 92 64 THR B N 1
ATOM 1442 C CA . THR B 1 64 ? 0.87 -17.438 -2.768 1 92 64 THR B CA 1
ATOM 1443 C C . THR B 1 64 ? 2.277 -17.469 -2.178 1 92 64 THR B C 1
ATOM 1445 O O . THR B 1 64 ? 3.266 -17.453 -2.916 1 92 64 THR B O 1
ATOM 1448 N N . TRP B 1 65 ? 2.277 -17.484 -0.837 1 89.81 65 TRP B N 1
ATOM 1449 C CA . TRP B 1 65 ? 3.58 -17.516 -0.182 1 89.81 65 TRP B CA 1
ATOM 1450 C C . TRP B 1 65 ? 4.078 -18.953 -0.041 1 89.81 65 TRP B C 1
ATOM 1452 O O . TRP B 1 65 ? 3.398 -19.797 0.553 1 89.81 65 TRP B O 1
ATOM 1462 N N . LEU B 1 66 ? 5.18 -19.172 -0.66 1 88.75 66 LEU B N 1
ATOM 1463 C CA . LEU B 1 66 ? 5.812 -20.484 -0.559 1 88.75 66 LEU B CA 1
ATOM 1464 C C . LEU B 1 66 ? 6.988 -20.453 0.413 1 88.75 66 LEU B C 1
ATOM 1466 O O . LEU B 1 66 ? 7.984 -19.766 0.163 1 88.75 66 LEU B O 1
ATOM 1470 N N . GLU B 1 67 ? 6.824 -21.156 1.437 1 83.38 67 GLU B N 1
ATOM 1471 C CA . GLU B 1 67 ? 7.891 -21.203 2.432 1 83.38 67 GLU B CA 1
ATOM 1472 C C . GLU B 1 67 ? 9.086 -22.016 1.926 1 83.38 67 GLU B C 1
ATOM 1474 O O . GLU B 1 67 ? 8.906 -23.094 1.359 1 83.38 67 GLU B O 1
ATOM 1479 N N . GLN B 1 68 ? 10.219 -21.344 1.985 1 79.88 68 GLN B N 1
ATOM 1480 C CA . GLN B 1 68 ? 11.469 -22.031 1.667 1 79.88 68 GLN B CA 1
ATOM 1481 C C . GLN B 1 68 ? 12.469 -21.906 2.814 1 79.88 68 GLN B C 1
ATOM 1483 O O . GLN B 1 68 ? 12.328 -21.047 3.68 1 79.88 68 GLN B O 1
ATOM 1488 N N . PRO B 1 69 ? 13.391 -22.875 2.904 1 76.44 69 PRO B N 1
ATOM 1489 C CA . PRO B 1 69 ? 14.391 -22.812 3.975 1 76.44 69 PRO B CA 1
ATOM 1490 C C . PRO B 1 69 ? 15.094 -21.469 4.055 1 76.44 69 PRO B C 1
ATOM 1492 O O . PRO B 1 69 ? 15.391 -20.984 5.148 1 76.44 69 PRO B O 1
ATOM 1495 N N . ASP B 1 70 ? 15.43 -20.797 2.979 1 73.75 70 ASP B N 1
ATOM 1496 C CA . ASP B 1 70 ? 16.188 -19.547 2.959 1 73.75 70 ASP B CA 1
ATOM 1497 C C . ASP B 1 70 ? 15.258 -18.344 2.93 1 73.75 70 ASP B C 1
ATOM 1499 O O . ASP B 1 70 ? 15.695 -17.219 2.652 1 73.75 70 ASP B O 1
ATOM 1503 N N . GLY B 1 71 ? 14.188 -18.578 3.154 1 76.69 71 GLY B N 1
ATOM 1504 C CA . GLY B 1 71 ? 13.211 -17.5 3.08 1 76.69 71 GLY B CA 1
ATOM 1505 C C . GLY B 1 71 ? 12.055 -17.812 2.141 1 76.69 71 GLY B C 1
ATOM 1506 O O . GLY B 1 71 ? 12.133 -18.75 1.343 1 76.69 71 GLY B O 1
ATOM 1507 N N . GLY B 1 72 ? 10.961 -17.203 2.23 1 86 72 GLY B N 1
ATOM 1508 C CA . GLY B 1 72 ? 9.789 -17.5 1.418 1 86 72 GLY B CA 1
ATOM 1509 C C . GLY B 1 72 ? 9.727 -16.672 0.144 1 86 72 GLY B C 1
ATOM 1510 O O . GLY B 1 72 ? 10.547 -15.781 -0.064 1 86 72 GLY B O 1
ATOM 1511 N N . GLU B 1 73 ? 9.055 -17.219 -0.795 1 91.62 73 GLU B N 1
ATOM 1512 C CA . GLU B 1 73 ? 8.836 -16.547 -2.076 1 91.62 73 GLU B CA 1
ATOM 1513 C C . GLU B 1 73 ? 7.352 -16.469 -2.408 1 91.62 73 GLU B C 1
ATOM 1515 O O . GLU B 1 73 ? 6.566 -17.328 -1.98 1 91.62 73 GLU B O 1
ATOM 1520 N N . TRP B 1 74 ? 7.09 -15.422 -3.168 1 92.56 74 TRP B N 1
ATOM 1521 C CA . TRP B 1 74 ? 5.762 -15.305 -3.76 1 92.56 74 TRP B CA 1
ATOM 1522 C C . TRP B 1 74 ? 5.66 -16.125 -5.039 1 92.56 74 TRP B C 1
ATOM 1524 O O . TRP B 1 74 ? 6.57 -16.109 -5.871 1 92.56 74 TRP B O 1
ATOM 1534 N N . ALA B 1 75 ? 4.625 -16.859 -5.109 1 93.88 75 ALA B N 1
ATOM 1535 C CA . ALA B 1 75 ? 4.281 -17.516 -6.371 1 93.88 75 ALA B CA 1
ATOM 1536 C C . ALA B 1 75 ? 3.094 -16.844 -7.039 1 93.88 75 ALA B C 1
ATOM 1538 O O . ALA B 1 75 ? 2.031 -16.688 -6.43 1 93.88 75 ALA B O 1
ATOM 1539 N N . TYR B 1 76 ? 3.32 -16.516 -8.258 1 95.88 76 TYR B N 1
ATOM 1540 C CA . TYR B 1 76 ? 2.33 -15.773 -9.031 1 95.88 76 TYR B CA 1
ATOM 1541 C C . TYR B 1 76 ? 1.56 -16.703 -9.961 1 95.88 76 TYR B C 1
ATOM 1543 O O . TYR B 1 76 ? 2.154 -17.547 -10.648 1 95.88 76 TYR B O 1
ATOM 1551 N N . LYS B 1 77 ? 0.234 -16.5 -9.945 1 94.81 77 LYS B N 1
ATOM 1552 C CA . LYS B 1 77 ? -0.656 -17.203 -10.875 1 94.81 77 LYS B CA 1
ATOM 1553 C C . LYS B 1 77 ? -1.772 -16.281 -11.352 1 94.81 77 LYS B C 1
ATOM 1555 O O . LYS B 1 77 ? -2.553 -15.766 -10.547 1 94.81 77 LYS B O 1
ATOM 1560 N N . TYR B 1 78 ? -1.873 -16.031 -12.664 1 96.38 78 TYR B N 1
ATOM 1561 C CA . TYR B 1 78 ? -2.947 -15.172 -13.156 1 96.38 78 TYR B CA 1
ATOM 1562 C C . TYR B 1 78 ? -4.168 -15.992 -13.547 1 96.38 78 TYR B C 1
ATOM 1564 O O . TYR B 1 78 ? -4.039 -17.141 -13.977 1 96.38 78 TYR B O 1
ATOM 1572 N N . SER B 1 79 ? -5.297 -15.469 -13.352 1 96 79 SER B N 1
ATOM 1573 C CA . SER B 1 79 ? -6.539 -16.109 -13.773 1 96 79 SER B CA 1
ATOM 1574 C C . SER B 1 79 ? -7.102 -15.43 -15.023 1 96 79 SER B C 1
ATOM 1576 O O . SER B 1 79 ? -7.77 -16.078 -15.836 1 96 79 SER B O 1
ATOM 1578 N N . SER B 1 80 ? -6.922 -14.086 -15.125 1 97 80 SER B N 1
ATOM 1579 C CA . SER B 1 80 ? -7.391 -13.336 -16.281 1 97 80 SER B CA 1
ATOM 1580 C C . SER B 1 80 ? -6.527 -12.102 -16.531 1 97 80 SER B C 1
ATOM 1582 O O . SER B 1 80 ? -6.133 -11.414 -15.578 1 97 80 SER B O 1
ATOM 1584 N N . LEU B 1 81 ? -6.305 -11.82 -17.75 1 96.44 81 LEU B N 1
ATOM 1585 C CA . LEU B 1 81 ? -5.594 -10.594 -18.094 1 96.44 81 LEU B CA 1
ATOM 1586 C C . LEU B 1 81 ? -6.574 -9.5 -18.5 1 96.44 81 LEU B C 1
ATOM 1588 O O . LEU B 1 81 ? -6.199 -8.328 -18.594 1 96.44 81 LEU B O 1
ATOM 1592 N N . GLY B 1 82 ? -7.754 -9.906 -18.672 1 95.81 82 GLY B N 1
ATOM 1593 C CA . GLY B 1 82 ? -8.766 -8.945 -19.078 1 95.81 82 GLY B CA 1
ATOM 1594 C C . GLY B 1 82 ? -8.391 -8.188 -20.344 1 95.81 82 GLY B C 1
ATOM 1595 O O . GLY B 1 82 ? -8.023 -8.797 -21.344 1 95.81 82 GLY B O 1
ATOM 1596 N N . THR B 1 83 ? -8.508 -6.875 -20.234 1 95.25 83 THR B N 1
ATOM 1597 C CA . THR B 1 83 ? -8.242 -6.027 -21.391 1 95.25 83 THR B CA 1
ATOM 1598 C C . THR B 1 83 ? -6.738 -5.809 -21.562 1 95.25 83 THR B C 1
ATOM 1600 O O . THR B 1 83 ? -6.301 -5.203 -22.547 1 95.25 83 THR B O 1
ATOM 1603 N N . LEU B 1 84 ? -5.902 -6.355 -20.719 1 94.94 84 LEU B N 1
ATOM 1604 C CA . LEU B 1 84 ? -4.457 -6.184 -20.812 1 94.94 84 LEU B CA 1
ATOM 1605 C C . LEU B 1 84 ? -3.836 -7.27 -21.672 1 94.94 84 LEU B C 1
ATOM 1607 O O . LEU B 1 84 ? -2.625 -7.27 -21.906 1 94.94 84 LEU B O 1
ATOM 1611 N N . GLU B 1 85 ? -4.617 -8.102 -22.188 1 94.12 85 GLU B N 1
ATOM 1612 C CA . GLU B 1 85 ? -4.145 -9.289 -22.875 1 94.12 85 GLU B CA 1
ATOM 1613 C C . GLU B 1 85 ? -3.16 -8.938 -23.984 1 94.12 85 GLU B C 1
ATOM 1615 O O . GLU B 1 85 ? -2.109 -9.562 -24.109 1 94.12 85 GLU B O 1
ATOM 1620 N N . GLU B 1 86 ? -3.381 -7.941 -24.688 1 92.69 86 GLU B N 1
ATOM 1621 C CA . GLU B 1 86 ? -2.568 -7.598 -25.844 1 92.69 86 GLU B CA 1
ATOM 1622 C C . GLU B 1 86 ? -1.286 -6.879 -25.438 1 92.69 86 GLU B C 1
ATOM 1624 O O . GLU B 1 86 ? -0.261 -6.984 -26.109 1 92.69 86 GLU B O 1
ATOM 1629 N N . MET B 1 87 ? -1.383 -6.184 -24.297 1 91.94 87 MET B N 1
ATOM 1630 C CA . MET B 1 87 ? -0.231 -5.379 -23.891 1 91.94 87 MET B CA 1
ATOM 1631 C C . MET B 1 87 ? 0.5 -6.023 -22.719 1 91.94 87 MET B C 1
ATOM 1633 O O . MET B 1 87 ? 1.462 -5.457 -22.203 1 91.94 87 MET B O 1
ATOM 1637 N N . ALA B 1 88 ? 0.034 -7.117 -22.328 1 92.38 88 ALA B N 1
ATOM 1638 C CA . ALA B 1 88 ? 0.594 -7.758 -21.141 1 92.38 88 ALA B CA 1
ATOM 1639 C C . ALA B 1 88 ? 2.066 -8.102 -21.344 1 92.38 88 ALA B C 1
ATOM 1641 O O . ALA B 1 88 ? 2.467 -8.508 -22.438 1 92.38 88 ALA B O 1
ATOM 1642 N N . LEU B 1 89 ? 2.85 -7.949 -20.297 1 90.19 89 LEU B N 1
ATOM 1643 C CA . LEU B 1 89 ? 4.238 -8.398 -20.297 1 90.19 89 LEU B CA 1
ATOM 1644 C C . LEU B 1 89 ? 4.32 -9.922 -20.312 1 90.19 89 LEU B C 1
ATOM 1646 O O . LEU B 1 89 ? 3.416 -10.602 -19.828 1 90.19 89 LEU B O 1
ATOM 1650 N N . LYS B 1 90 ? 5.367 -10.508 -20.875 1 90.62 90 LYS B N 1
ATOM 1651 C CA . LYS B 1 90 ? 5.527 -11.945 -21.047 1 90.62 90 LYS B CA 1
ATOM 1652 C C . LYS B 1 90 ? 5.348 -12.688 -19.719 1 90.62 90 LYS B C 1
ATOM 1654 O O . LYS B 1 90 ? 4.652 -13.703 -19.656 1 90.62 90 LYS B O 1
ATOM 1659 N N . TRP B 1 91 ? 5.922 -12.109 -18.688 1 91.5 91 TRP B N 1
ATOM 1660 C CA . TRP B 1 91 ? 5.898 -12.812 -17.406 1 91.5 91 TRP B CA 1
ATOM 1661 C C . TRP B 1 91 ? 4.484 -12.875 -16.844 1 91.5 91 TRP B C 1
ATOM 1663 O O . TRP B 1 91 ? 4.168 -13.758 -16.047 1 91.5 91 TRP B O 1
ATOM 1673 N N . MET B 1 92 ? 3.652 -11.945 -17.188 1 93.88 92 MET B N 1
ATOM 1674 C CA . MET B 1 92 ? 2.285 -11.906 -16.688 1 93.88 92 MET B CA 1
ATOM 1675 C C . MET B 1 92 ? 1.465 -13.07 -17.219 1 93.88 92 MET B C 1
ATOM 1677 O O . MET B 1 92 ? 0.396 -13.383 -16.703 1 93.88 92 MET B O 1
ATOM 1681 N N . LYS B 1 93 ? 1.951 -13.656 -18.297 1 94.19 93 LYS B N 1
ATOM 1682 C CA . LYS B 1 93 ? 1.247 -14.75 -18.953 1 94.19 93 LYS B CA 1
ATOM 1683 C C . LYS B 1 93 ? 1.814 -16.109 -18.516 1 94.19 93 LYS B C 1
ATOM 1685 O O . LYS B 1 93 ? 1.331 -17.156 -18.953 1 94.19 93 LYS B O 1
ATOM 1690 N N . VAL B 1 94 ? 2.846 -16.016 -17.859 1 88.31 94 VAL B N 1
ATOM 1691 C CA . VAL B 1 94 ? 3.457 -17.25 -17.375 1 88.31 94 VAL B CA 1
ATOM 1692 C C . VAL B 1 94 ? 2.838 -17.641 -16.031 1 88.31 94 VAL B C 1
ATOM 1694 O O . VAL B 1 94 ? 2.439 -16.766 -15.25 1 88.31 94 VAL B O 1
ATOM 1697 N N . GLN B 1 95 ? 2.773 -18.938 -15.93 1 84.06 95 GLN B N 1
ATOM 1698 C CA . GLN B 1 95 ? 2.283 -19.469 -14.664 1 84.06 95 GLN B CA 1
ATOM 1699 C C . GLN B 1 95 ? 3.438 -19.781 -13.719 1 84.06 95 GLN B C 1
ATOM 1701 O O . GLN B 1 95 ? 4.5 -20.234 -14.148 1 84.06 95 GLN B O 1
ATOM 1706 N N . ASP B 1 96 ? 3.352 -19.359 -12.422 1 84.06 96 ASP B N 1
ATOM 1707 C CA . ASP B 1 96 ? 4.219 -19.75 -11.32 1 84.06 96 ASP B CA 1
ATOM 1708 C C . ASP B 1 96 ? 5.523 -18.953 -11.344 1 84.06 96 ASP B C 1
ATOM 1710 O O . ASP B 1 96 ? 6.605 -19.531 -11.172 1 84.06 96 ASP B O 1
ATOM 1714 N N . ILE B 1 97 ? 5.422 -17.734 -11.773 1 92.25 97 ILE B N 1
ATOM 1715 C CA . ILE B 1 97 ? 6.559 -16.859 -11.508 1 92.25 97 ILE B CA 1
ATOM 1716 C C . ILE B 1 97 ? 6.762 -16.719 -10 1 92.25 97 ILE B C 1
ATOM 1718 O O . ILE B 1 97 ? 5.793 -16.594 -9.242 1 92.25 97 ILE B O 1
ATOM 1722 N N . ARG B 1 98 ? 8.016 -16.812 -9.672 1 93.88 98 ARG B N 1
ATOM 1723 C CA . ARG B 1 98 ? 8.344 -16.688 -8.25 1 93.88 98 ARG B CA 1
ATOM 1724 C C . ARG B 1 98 ? 9.273 -15.5 -8.008 1 93.88 98 ARG B C 1
ATOM 1726 O O . ARG B 1 98 ? 10.125 -15.188 -8.836 1 93.88 98 ARG B O 1
ATOM 1733 N N . PHE B 1 99 ? 9.078 -14.828 -6.941 1 93.69 99 PHE B N 1
ATOM 1734 C CA . PHE B 1 99 ? 9.945 -13.711 -6.594 1 93.69 99 PHE B CA 1
ATOM 1735 C C . PHE B 1 99 ? 9.961 -13.484 -5.086 1 93.69 99 PHE B C 1
ATOM 1737 O O . PHE B 1 99 ? 9.047 -13.922 -4.379 1 93.69 99 PHE B O 1
ATOM 1744 N N . SER B 1 100 ? 10.938 -12.922 -4.512 1 92.56 100 SER B N 1
ATOM 1745 C CA . SER B 1 100 ? 11.125 -12.742 -3.076 1 92.56 100 SER B CA 1
ATOM 1746 C C . SER B 1 100 ? 10.234 -11.625 -2.541 1 92.56 100 SER B C 1
ATOM 1748 O O . SER B 1 100 ? 9.664 -10.852 -3.314 1 92.56 100 SER B O 1
ATOM 1750 N N . MET B 1 101 ? 10.211 -11.539 -1.269 1 90.06 101 MET B N 1
ATOM 1751 C CA . MET B 1 101 ? 9.469 -10.484 -0.593 1 90.06 101 MET B CA 1
ATOM 1752 C C . MET B 1 101 ? 10.047 -9.109 -0.919 1 90.06 101 MET B C 1
ATOM 1754 O O . MET B 1 101 ? 9.312 -8.133 -1.038 1 90.06 101 MET B O 1
ATOM 1758 N N . ASP B 1 102 ? 11.328 -9.07 -1.187 1 92.12 102 ASP B N 1
ATOM 1759 C CA . ASP B 1 102 ? 12.008 -7.805 -1.45 1 92.12 102 ASP B CA 1
ATOM 1760 C C . ASP B 1 102 ? 11.602 -7.238 -2.811 1 92.12 102 ASP B C 1
ATOM 1762 O O . ASP B 1 102 ? 11.758 -6.043 -3.062 1 92.12 102 ASP B O 1
ATOM 1766 N N . MET B 1 103 ? 11.109 -8.047 -3.617 1 94.81 103 MET B N 1
ATOM 1767 C CA . MET B 1 103 ? 10.773 -7.629 -4.98 1 94.81 103 MET B CA 1
ATOM 1768 C C . MET B 1 103 ? 9.312 -7.223 -5.086 1 94.81 103 MET B C 1
ATOM 1770 O O . MET B 1 103 ? 8.867 -6.742 -6.129 1 94.81 103 MET B O 1
ATOM 1774 N N . PHE B 1 104 ? 8.602 -7.312 -4.027 1 95.25 104 PHE B N 1
ATOM 1775 C CA . PHE B 1 104 ? 7.168 -7.055 -4.004 1 95.25 104 PHE B CA 1
ATOM 1776 C C . PHE B 1 104 ? 6.863 -5.66 -4.539 1 95.25 104 PHE B C 1
ATOM 1778 O O . PHE B 1 104 ? 6.07 -5.508 -5.469 1 95.25 104 PHE B O 1
ATOM 1785 N N . PRO B 1 105 ? 7.594 -4.594 -4.133 1 95 105 PRO B N 1
ATOM 1786 C CA . PRO B 1 105 ? 7.309 -3.266 -4.684 1 95 105 PRO B CA 1
ATOM 1787 C C . PRO B 1 105 ? 7.559 -3.184 -6.188 1 95 105 PRO B C 1
ATOM 1789 O O . PRO B 1 105 ? 6.773 -2.572 -6.918 1 95 105 PRO B O 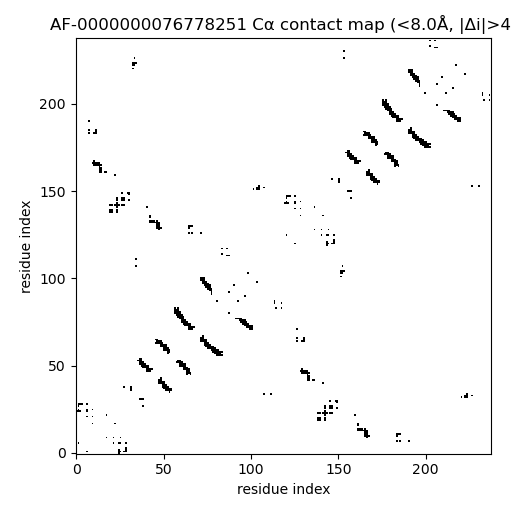1
ATOM 1792 N N . MET B 1 106 ? 8.586 -3.852 -6.594 1 94.19 106 MET B N 1
ATOM 1793 C CA . MET B 1 106 ? 8.93 -3.838 -8.016 1 94.19 106 MET B CA 1
ATOM 1794 C C . MET B 1 106 ? 7.848 -4.527 -8.836 1 94.19 106 MET B C 1
ATOM 1796 O O . MET B 1 106 ? 7.504 -4.07 -9.93 1 94.19 106 MET B O 1
ATOM 1800 N N . PHE B 1 107 ? 7.379 -5.609 -8.367 1 96.31 107 PHE B N 1
ATOM 1801 C CA . PHE B 1 107 ? 6.324 -6.367 -9.031 1 96.31 107 PHE B CA 1
ATOM 1802 C C . PHE B 1 107 ? 5.109 -5.484 -9.289 1 96.31 107 PHE B C 1
ATOM 1804 O O . PHE B 1 107 ? 4.605 -5.43 -10.414 1 96.31 107 PHE B O 1
ATOM 1811 N N . PHE B 1 108 ? 4.641 -4.766 -8.336 1 96.06 108 PHE B N 1
ATOM 1812 C CA . PHE B 1 108 ? 3.443 -3.943 -8.477 1 96.06 108 PHE B CA 1
ATOM 1813 C C . PHE B 1 108 ? 3.742 -2.684 -9.281 1 96.06 108 PHE B C 1
ATOM 1815 O O . PHE B 1 108 ? 2.865 -2.16 -9.969 1 96.06 108 PHE B O 1
ATOM 1822 N N . GLU B 1 109 ? 5.004 -2.234 -9.141 1 92.56 109 GLU B N 1
ATOM 1823 C CA . GLU B 1 109 ? 5.398 -1.109 -9.984 1 92.56 109 GLU B CA 1
ATOM 1824 C C . GLU B 1 109 ? 5.281 -1.461 -11.461 1 92.56 109 GLU B C 1
ATOM 1826 O O . GLU B 1 109 ? 4.816 -0.648 -12.266 1 92.56 109 GLU B O 1
ATOM 1831 N N . ARG B 1 110 ? 5.699 -2.652 -11.82 1 93.38 110 ARG B N 1
ATOM 1832 C CA . ARG B 1 110 ? 5.621 -3.094 -13.211 1 93.38 110 ARG B CA 1
ATOM 1833 C C . ARG B 1 110 ? 4.172 -3.186 -13.68 1 93.38 110 ARG B C 1
ATOM 1835 O O . ARG B 1 110 ? 3.846 -2.76 -14.789 1 93.38 110 ARG B O 1
ATOM 1842 N N . ILE B 1 111 ? 3.316 -3.713 -12.836 1 95.06 111 ILE B N 1
ATOM 1843 C CA . ILE B 1 111 ? 1.904 -3.844 -13.188 1 95.06 111 ILE B CA 1
ATOM 1844 C C . ILE B 1 111 ? 1.279 -2.459 -13.336 1 95.06 111 ILE B C 1
ATOM 1846 O O . ILE B 1 111 ? 0.553 -2.201 -14.297 1 95.06 111 ILE B O 1
ATOM 1850 N N . SER B 1 112 ? 1.581 -1.587 -12.383 1 91.12 112 SER B N 1
ATOM 1851 C CA . SER B 1 112 ? 1.021 -0.24 -12.414 1 91.12 112 SER B CA 1
ATOM 1852 C C . SER B 1 112 ? 1.455 0.511 -13.664 1 91.12 112 SER B C 1
ATOM 1854 O O . SER B 1 112 ? 0.653 1.216 -14.281 1 91.12 112 SER B O 1
ATOM 1856 N N . SER B 1 113 ? 2.713 0.397 -13.953 1 91.12 113 SER B N 1
ATOM 1857 C CA . SER B 1 113 ? 3.232 1.045 -15.148 1 91.12 113 SER B CA 1
ATOM 1858 C C . SER B 1 113 ? 2.494 0.571 -16.406 1 91.12 113 SER B C 1
ATOM 1860 O O . SER B 1 113 ? 2.182 1.371 -17.281 1 91.12 113 SER B O 1
ATOM 1862 N N . LEU B 1 114 ? 2.246 -0.696 -16.469 1 93.12 114 LEU B N 1
ATOM 1863 C CA . LEU B 1 114 ? 1.542 -1.265 -17.609 1 93.12 114 LEU B CA 1
ATOM 1864 C C . LEU B 1 114 ? 0.105 -0.757 -17.672 1 93.12 114 LEU B C 1
ATOM 1866 O O . LEU B 1 114 ? -0.377 -0.375 -18.734 1 93.12 114 LEU B O 1
ATOM 1870 N N . ILE B 1 115 ? -0.529 -0.74 -16.516 1 92 115 ILE B N 1
ATOM 1871 C CA . ILE B 1 115 ? -1.928 -0.33 -16.453 1 92 115 ILE B CA 1
ATOM 1872 C C . ILE B 1 115 ? -2.057 1.139 -16.844 1 92 115 ILE B C 1
ATOM 1874 O O . ILE B 1 115 ? -2.992 1.516 -17.562 1 92 115 ILE B O 1
ATOM 1878 N N . LYS B 1 116 ? -1.107 1.891 -16.375 1 85.06 116 LYS B N 1
ATOM 1879 C CA . LYS B 1 116 ? -1.128 3.312 -16.703 1 85.06 116 LYS B CA 1
ATOM 1880 C C . LYS B 1 116 ? -0.893 3.535 -18.203 1 85.06 116 LYS B C 1
ATOM 1882 O O . LYS B 1 116 ? -1.426 4.48 -18.781 1 85.06 116 LYS B O 1
ATOM 1887 N N . ARG B 1 117 ? -0.095 2.672 -18.844 1 82.31 117 ARG B N 1
ATOM 1888 C CA . ARG B 1 117 ? 0.201 2.762 -20.266 1 82.31 117 ARG B CA 1
ATOM 1889 C C . ARG B 1 117 ? -1.009 2.359 -21.109 1 82.31 117 ARG B C 1
ATOM 1891 O O . ARG B 1 117 ? -1.175 2.83 -22.234 1 82.31 117 ARG B O 1
ATOM 1898 N N . GLY B 1 118 ? -1.67 1.473 -20.594 1 70.56 118 GLY B N 1
ATOM 1899 C CA . GLY B 1 118 ? -2.84 1.011 -21.328 1 70.56 118 GLY B CA 1
ATOM 1900 C C . GLY B 1 118 ? -4.004 1.979 -21.266 1 70.56 118 GLY B C 1
ATOM 1901 O O . GLY B 1 118 ? -5.004 1.803 -21.953 1 70.56 118 GLY B O 1
ATOM 1902 N N . ARG B 1 119 ? -3.955 2.965 -20.266 1 65.19 119 ARG B N 1
ATOM 1903 C CA . ARG B 1 119 ? -4.977 4.008 -20.219 1 65.19 119 ARG B CA 1
ATOM 1904 C C . ARG B 1 119 ? -4.621 5.168 -21.141 1 65.19 119 ARG B C 1
ATOM 1906 O O . ARG B 1 119 ? -3.441 5.414 -21.406 1 65.19 119 ARG B O 1
#

pLDDT: mean 88.72, std 9.28, range [57.38, 98.06]

Solvent-accessible surface area (backbone atoms only — not comparable to full-atom values): 12847 Å² total; per-residue (Å²): 131,73,44,70,68,57,40,53,48,55,25,54,42,58,84,59,78,76,48,50,59,54,47,21,29,43,32,41,50,53,39,28,54,59,70,62,32,47,77,42,82,39,88,39,89,82,8,31,24,39,42,38,36,28,79,91,46,47,30,29,35,35,40,34,40,43,78,43,99,92,48,52,28,36,32,32,40,60,79,37,46,48,73,37,60,86,74,53,55,74,70,68,73,38,77,61,46,69,46,47,72,86,44,48,39,56,55,53,48,54,52,48,53,50,54,56,65,74,97,133,73,43,70,68,58,41,54,47,55,24,54,42,57,83,58,80,76,48,49,59,54,47,22,31,43,32,42,49,52,37,27,54,58,70,63,33,48,76,41,82,39,88,39,90,83,10,31,25,37,41,39,37,29,80,90,45,46,29,28,33,34,40,33,42,42,79,44,98,91,47,51,29,34,33,32,41,59,80,37,46,49,74,36,59,85,74,52,56,74,69,67,73,40,75,61,47,67,44,45,73,86,43,48,39,57,55,53,48,53,52,47,53,49,55,58,64,74,98